Protein AF-A0A522CPV9-F1 (afdb_monomer)

Radius of gyration: 35.29 Å; Cα contacts (8 Å, |Δi|>4): 443; chains: 1; bounding box: 58×48×108 Å

pLDDT: mean 92.13, std 8.0, range [49.72, 98.31]

Secondary structure (DSSP, 8-state):
-PPEE----B-TTT-PBEEEEEETTEEEE-PPPPHHHHHHHHHHHHHHHHHHHHS---EETTEE---TT---HHHHHHHHHHHHHHHHHHHHHHHTT--HHHHHH-HHHHHHHHHHHHHHHHHHTHHHH-TTS---SSSS--SSSS--TT--SHHHHHHHHHH-BSSS-TT-B------TTTTTSS-HHHHHHHHHHHHHTT-SSPPP--HHHHHHHHHHHHHTHHHH-TTS--BTTTTBPPSSSS--SS-SSHHHHHHHHHH-----B---TTTS-HHHHHHHHHHHHHHTT--

Sequence (295 aa):
MSGIQKPPEKDSLSGVETTGHEWDGLKELNNPTPRWWLWIFLVTIVWSVWYWVVYPAWPTLQGHTPGSYGWTQHKQLLQSQQEITQRRAAYLDKMKGLSLEDIRHSPELYEFALAGGAVAFKENCAACHGTGAQGRAKGYPNLNDDDWLWGGRLDDIYKTIRVGVNSGHESQRGTQMPAFGRDGLLKREQIEDVTKYVKELHKKEMAEETDAYKHGREIFATNCSSCHGKAGEGNAEVGAPRLNDEIWLWGGDEDSIHNTITNAHLGVMPTWEHRLDDDTIKMLSIYVHSLGGGK

Mean predicted aligned error: 8.3 Å

Foldseek 3Di:
DDWDFAPWDQDPPPRFTWPRTDDPNDTHGPDDDDPVVVVVVVVVVVVVVQCVQADWDAQDPVGTDCHPVNDDPVVVVCVVCVVVCVVLVVLVVVCPPDDLVRLVPDPVSLVVLLVLLLVLCCVPPCVAQNNLSCGDPAQGDRLQAQWALQDLDLVSQLLCQAQWEVAPRPSHAYDFQDLCAQVVVDDLLLLLLLLVLLLCLQPPDDDDCDPSVVSNLVSCCPRPCVAQNNSSVGDNSRSGGRSNHCDDRQDSDSVSSSNCNNGNDRRITHHCNVPDPSSSSSSNSSNSSVNHDDD

Nearest PDB structures (foldseek):
  6xkw-assembly1_p  TM=8.341E-01  e=1.309E-19  Rhodobacter capsulatus SB 1003
  3mk7-assembly3_I  TM=7.976E-01  e=1.743E-18  Stutzerimonas stutzeri
  8smr-assembly1_G  TM=7.580E-01  e=5.150E-17  Pseudomonas aeruginosa
  8snh-assembly1_G  TM=7.770E-01  e=1.128E-15  Pseudomonas aeruginosa
  7e1x-assembly1_O  TM=2.504E-01  e=7.787E-02  Mycobacterium tuberculosis H37Rv

Solvent-accessible surface area (backbone atoms only — not comparable to full-atom values): 16197 Å² total; per-residue (Å²): 137,82,66,53,79,47,79,64,46,68,39,88,86,81,69,41,42,33,72,27,48,36,54,97,89,45,70,50,68,64,67,77,78,58,69,69,58,53,50,52,57,52,49,53,52,56,49,50,58,52,46,48,50,41,30,61,62,51,79,49,101,89,52,58,43,52,29,77,70,63,58,47,72,66,59,51,49,52,62,75,40,41,67,59,52,54,57,50,45,61,53,50,64,68,50,61,91,56,53,74,65,60,36,61,74,31,69,72,52,31,55,49,24,38,56,50,7,53,51,51,36,60,78,71,41,21,88,58,23,26,89,77,30,64,16,46,92,54,77,28,62,44,47,45,48,81,71,47,40,55,38,53,33,58,68,36,40,33,48,42,47,40,30,5,27,64,41,81,43,96,78,33,44,74,66,76,65,70,27,32,42,77,73,62,76,40,54,71,69,56,46,54,19,29,30,58,32,49,65,45,44,44,50,92,62,82,68,81,85,42,71,52,41,55,51,5,47,53,50,35,61,74,74,41,22,89,51,22,29,90,69,23,72,24,27,38,92,52,47,28,54,51,42,35,57,92,74,52,54,70,44,73,50,67,67,39,40,37,47,40,48,26,60,32,73,87,71,70,40,66,49,35,60,92,79,44,56,70,68,56,46,46,15,33,22,53,28,45,42,70,53,17,71,69,90

Structure (mmCIF, N/CA/C/O backbone):
data_AF-A0A522CPV9-F1
#
_entry.id   AF-A0A522CPV9-F1
#
loop_
_atom_site.group_PDB
_atom_site.id
_atom_site.type_symbol
_atom_site.label_atom_id
_atom_site.label_alt_id
_atom_site.label_comp_id
_atom_site.label_asym_id
_atom_site.label_entity_id
_atom_site.label_seq_id
_atom_site.pdbx_PDB_ins_code
_atom_site.Cartn_x
_atom_site.Cartn_y
_atom_site.Cartn_z
_atom_site.occupancy
_atom_site.B_iso_or_equiv
_atom_site.auth_seq_id
_atom_site.auth_comp_id
_atom_site.auth_asym_id
_atom_site.auth_atom_id
_atom_site.pdbx_PDB_model_num
ATOM 1 N N . MET A 1 1 ? 21.582 6.591 57.639 1.00 49.72 1 MET A N 1
ATOM 2 C CA . MET A 1 1 ? 20.844 7.658 58.344 1.00 49.72 1 MET A CA 1
ATOM 3 C C . MET A 1 1 ? 20.619 7.180 59.767 1.00 49.72 1 MET A C 1
ATOM 5 O O . MET A 1 1 ? 19.879 6.225 59.952 1.00 49.72 1 MET A O 1
ATOM 9 N N . SER A 1 2 ? 21.362 7.716 60.737 1.00 55.72 2 SER A N 1
ATOM 10 C CA . SER A 1 2 ? 21.193 7.374 62.155 1.00 55.72 2 SER A CA 1
ATOM 11 C C . SER A 1 2 ? 20.224 8.405 62.743 1.00 55.72 2 SER A C 1
ATOM 13 O O . SER A 1 2 ? 20.482 9.603 62.662 1.00 55.72 2 SER A O 1
ATOM 15 N N . GLY A 1 3 ? 19.052 7.956 63.193 1.00 58.34 3 GLY A N 1
ATOM 16 C CA . GLY A 1 3 ? 18.078 8.822 63.855 1.00 58.34 3 GLY A CA 1
ATOM 17 C C . GLY A 1 3 ? 18.492 9.008 65.308 1.00 58.34 3 GLY A C 1
ATOM 18 O O . GLY A 1 3 ? 18.747 8.024 66.004 1.00 58.34 3 GLY A O 1
ATOM 19 N N . ILE A 1 4 ? 18.587 10.253 65.770 1.00 66.19 4 ILE A N 1
ATOM 20 C CA . ILE A 1 4 ? 18.868 10.547 67.179 1.00 66.19 4 ILE A CA 1
ATOM 21 C C . ILE A 1 4 ? 17.531 10.515 67.921 1.00 66.19 4 ILE A C 1
ATOM 23 O O . ILE A 1 4 ? 16.633 11.303 67.623 1.00 66.19 4 ILE A O 1
ATOM 27 N N . GLN A 1 5 ? 17.394 9.601 68.882 1.00 69.44 5 GLN A N 1
ATOM 28 C CA . GLN A 1 5 ? 16.214 9.519 69.740 1.00 69.44 5 GLN A CA 1
ATOM 29 C C . GLN A 1 5 ? 16.290 10.624 70.804 1.00 69.44 5 GLN A C 1
ATOM 31 O O . GLN A 1 5 ? 17.252 10.695 71.572 1.00 69.44 5 GLN A O 1
ATOM 36 N N . LYS A 1 6 ? 15.293 11.508 70.834 1.00 71.19 6 LYS A N 1
ATOM 37 C CA . LYS A 1 6 ? 15.167 12.620 71.789 1.00 71.19 6 LYS A CA 1
ATOM 38 C C . LYS A 1 6 ? 13.840 12.491 72.547 1.00 71.19 6 LYS A C 1
ATOM 40 O O . LYS A 1 6 ? 12.899 11.902 72.016 1.00 71.19 6 LYS A O 1
ATOM 45 N N . PRO A 1 7 ? 13.735 12.997 73.789 1.00 77.19 7 PRO A N 1
ATOM 46 C CA . PRO A 1 7 ? 12.451 13.017 74.482 1.00 77.19 7 PRO A CA 1
ATOM 47 C C . PRO A 1 7 ? 11.421 13.803 73.647 1.00 77.19 7 PRO A C 1
ATOM 49 O O . PRO A 1 7 ? 11.806 14.799 73.027 1.00 77.19 7 PRO A O 1
ATOM 52 N N . PRO A 1 8 ? 10.142 13.379 73.616 1.00 81.19 8 PRO A N 1
ATOM 53 C CA . PRO A 1 8 ? 9.081 14.133 72.959 1.00 81.19 8 PRO A CA 1
ATOM 54 C C . PRO A 1 8 ? 9.078 15.578 73.460 1.00 81.19 8 PRO A C 1
ATOM 56 O O . PRO A 1 8 ? 9.048 15.830 74.665 1.00 81.19 8 PRO A O 1
ATOM 59 N N . GLU A 1 9 ? 9.148 16.527 72.533 1.00 85.50 9 GLU A N 1
ATOM 60 C CA . GLU A 1 9 ? 9.091 17.958 72.833 1.00 85.50 9 GLU A CA 1
ATOM 61 C C . GLU A 1 9 ? 7.768 18.530 72.330 1.00 85.50 9 GLU A C 1
ATOM 63 O O . GLU A 1 9 ? 7.229 18.072 71.322 1.00 85.50 9 GLU A O 1
ATOM 68 N N . LYS A 1 10 ? 7.238 19.533 73.031 1.00 85.62 10 LYS A N 1
ATOM 69 C CA . LYS A 1 10 ? 6.015 20.223 72.624 1.00 85.62 10 LYS A CA 1
ATOM 70 C C . LYS A 1 10 ? 6.374 21.367 71.681 1.00 85.62 10 LYS A C 1
ATOM 72 O O . LYS A 1 10 ? 7.081 22.289 72.085 1.00 85.62 10 LYS A O 1
ATOM 77 N N . ASP A 1 11 ? 5.884 21.307 70.449 1.00 85.56 11 ASP A N 1
ATOM 78 C CA . ASP A 1 11 ? 6.113 22.350 69.453 1.00 85.56 11 ASP A CA 1
ATOM 79 C C . ASP A 1 11 ? 5.465 23.677 69.879 1.00 85.56 11 ASP A C 1
ATOM 81 O O . ASP A 1 11 ? 4.329 23.713 70.361 1.00 85.56 11 ASP A O 1
ATOM 85 N N . SER A 1 12 ? 6.196 24.779 69.718 1.00 85.00 12 SER A N 1
ATOM 86 C CA . SER A 1 12 ? 5.799 26.091 70.242 1.00 85.00 12 SER A CA 1
ATOM 87 C C . SER A 1 12 ? 4.679 26.759 69.439 1.00 85.00 12 SER A C 1
ATOM 89 O O . SER A 1 12 ? 3.974 27.605 69.988 1.00 85.00 12 SER A O 1
ATOM 91 N N . LEU A 1 13 ? 4.495 26.380 68.169 1.00 83.50 13 LEU A N 1
ATOM 92 C CA . LEU A 1 13 ? 3.488 26.955 67.273 1.00 83.50 13 LEU A CA 1
ATOM 93 C C . LEU A 1 13 ? 2.177 26.162 67.287 1.00 83.50 13 LEU A C 1
ATOM 95 O O . LEU A 1 13 ? 1.100 26.742 67.401 1.00 83.50 13 LEU A O 1
ATOM 99 N N . SER A 1 14 ? 2.260 24.837 67.166 1.00 82.56 14 SER A N 1
ATOM 100 C CA . SER A 1 14 ? 1.105 23.934 67.103 1.00 82.56 14 SER A CA 1
ATOM 101 C C . SER A 1 14 ? 0.649 23.434 68.475 1.00 82.56 14 SER A C 1
ATOM 103 O O . SER A 1 14 ? -0.503 23.030 68.626 1.00 82.56 14 SER A O 1
ATOM 105 N N . GLY A 1 15 ? 1.528 23.450 69.485 1.00 85.88 15 GLY A N 1
ATOM 106 C CA . GLY A 1 15 ? 1.250 22.896 70.811 1.00 85.88 15 GLY A CA 1
ATOM 107 C C . GLY A 1 15 ? 1.175 21.365 70.848 1.00 85.88 15 GLY A C 1
ATOM 108 O O . GLY A 1 15 ? 0.714 20.818 71.852 1.00 85.88 15 GLY A O 1
ATOM 109 N N . VAL A 1 16 ? 1.605 20.682 69.783 1.00 88.94 16 VAL A N 1
ATOM 110 C CA . VAL A 1 16 ? 1.563 19.221 69.620 1.00 88.94 16 VAL A CA 1
ATOM 111 C C . VAL A 1 16 ? 2.935 18.618 69.926 1.00 88.94 16 VAL A C 1
ATOM 113 O O . VAL A 1 16 ? 3.966 19.235 69.665 1.00 88.94 16 VAL A O 1
ATOM 116 N N . GLU A 1 17 ? 2.956 17.425 70.518 1.00 91.19 17 GLU A N 1
ATOM 117 C CA . GLU A 1 17 ? 4.199 16.709 70.825 1.00 91.19 17 GLU A CA 1
ATOM 118 C C . GLU A 1 17 ? 4.836 16.107 69.566 1.00 91.19 17 GLU A C 1
ATOM 120 O O . GLU A 1 17 ? 4.136 15.665 68.653 1.00 91.19 17 GLU A O 1
ATOM 125 N N . THR A 1 18 ? 6.166 16.061 69.515 1.00 89.75 18 THR A N 1
ATOM 126 C CA . THR A 1 18 ? 6.908 15.367 68.453 1.00 89.75 18 THR A CA 1
ATOM 127 C C . THR A 1 18 ? 6.977 13.854 68.691 1.00 89.75 18 THR A C 1
ATOM 129 O O . THR A 1 18 ? 6.803 13.369 69.807 1.00 89.75 18 THR A O 1
ATOM 132 N N . THR A 1 19 ? 7.271 13.078 67.645 1.00 86.56 19 THR A N 1
ATOM 133 C CA . THR A 1 19 ? 7.370 11.602 67.700 1.00 86.56 19 THR A CA 1
ATOM 134 C C . THR A 1 19 ? 8.649 11.071 68.377 1.00 86.56 19 THR A C 1
ATOM 136 O O . THR A 1 19 ? 8.860 9.857 68.435 1.00 86.56 19 THR A O 1
ATOM 139 N N . GLY A 1 20 ? 9.518 11.952 68.893 1.00 83.94 20 GLY A N 1
ATOM 140 C CA . GLY A 1 20 ? 10.740 11.590 69.629 1.00 83.94 20 GLY A CA 1
ATOM 141 C C . GLY A 1 20 ? 11.944 11.184 68.766 1.00 83.94 20 GLY A C 1
ATOM 142 O O . GLY A 1 20 ? 12.963 10.743 69.297 1.00 83.94 20 GLY A O 1
ATOM 143 N N . HIS A 1 21 ? 11.859 11.343 67.444 1.00 86.00 21 HIS A N 1
ATOM 144 C CA . HIS A 1 21 ? 12.966 11.094 66.519 1.00 86.00 21 HIS A CA 1
ATOM 145 C C . HIS A 1 21 ? 13.282 12.350 65.708 1.00 86.00 21 HIS A C 1
ATOM 147 O O . HIS A 1 21 ? 12.381 13.093 65.317 1.00 86.00 21 HIS A O 1
ATOM 153 N N . GLU A 1 22 ? 14.571 12.572 65.456 1.00 86.06 22 GLU A N 1
ATOM 154 C CA . GLU A 1 22 ? 15.060 13.640 64.588 1.00 86.06 22 GLU A CA 1
ATOM 155 C C . GLU A 1 22 ? 15.863 13.047 63.430 1.00 86.06 22 GLU A C 1
ATOM 157 O O . GLU A 1 22 ? 16.783 12.245 63.632 1.00 86.06 22 GLU A O 1
ATOM 162 N N . TRP A 1 23 ? 15.514 13.472 62.219 1.00 85.00 23 TRP A N 1
ATOM 163 C CA . TRP A 1 23 ? 16.124 13.044 60.969 1.00 85.00 23 TRP A CA 1
ATOM 164 C C . TRP A 1 23 ? 16.671 14.271 60.248 1.00 85.00 23 TRP A C 1
ATOM 166 O O . TRP A 1 23 ? 15.908 15.040 59.676 1.00 85.00 23 TRP A O 1
ATOM 176 N N . ASP A 1 24 ? 17.992 14.463 60.293 1.00 86.00 24 ASP A N 1
ATOM 177 C CA . ASP A 1 24 ? 18.671 15.568 59.593 1.00 86.00 24 ASP A CA 1
ATOM 178 C C . ASP A 1 24 ? 18.071 16.955 59.917 1.00 86.00 24 ASP A C 1
ATOM 180 O O . ASP A 1 24 ? 17.750 17.758 59.044 1.00 86.00 24 ASP A O 1
ATOM 184 N N . GLY A 1 25 ? 17.826 17.206 61.208 1.00 85.38 25 GLY A N 1
ATOM 185 C CA . GLY A 1 25 ? 17.205 18.440 61.697 1.00 85.38 25 GLY A CA 1
ATOM 186 C C . GLY A 1 25 ? 15.678 18.512 61.550 1.00 85.38 25 GLY A C 1
ATOM 187 O O . GLY A 1 25 ? 15.069 19.416 62.122 1.00 85.38 25 GLY A O 1
ATOM 188 N N . LEU A 1 26 ? 15.036 17.570 60.848 1.00 86.00 26 LEU A N 1
ATOM 189 C CA . LEU A 1 26 ? 13.577 17.471 60.751 1.00 86.00 26 LEU A CA 1
ATOM 190 C C . LEU A 1 26 ? 13.001 16.621 61.891 1.00 86.00 26 LEU A C 1
ATOM 192 O O . LEU A 1 26 ? 13.522 15.554 62.221 1.00 86.00 26 LEU A O 1
ATOM 196 N N . LYS A 1 27 ? 11.891 17.087 62.468 1.00 86.88 27 LYS A N 1
ATOM 197 C CA . LYS A 1 27 ? 11.114 16.398 63.509 1.00 86.88 27 LYS A CA 1
ATOM 198 C C . LYS A 1 27 ? 9.663 16.278 63.055 1.00 86.88 27 LYS A C 1
ATOM 200 O O . LYS A 1 27 ? 9.147 17.169 62.381 1.00 86.88 27 LYS A O 1
ATOM 205 N N . GLU A 1 28 ? 8.997 15.198 63.439 1.00 90.00 28 GLU A N 1
ATOM 206 C CA . GLU A 1 28 ? 7.607 14.934 63.055 1.00 90.00 28 GLU A CA 1
ATOM 207 C C . GLU A 1 28 ? 6.659 15.235 64.219 1.00 90.00 28 GLU A C 1
ATOM 209 O O . GLU A 1 28 ? 6.902 14.808 65.348 1.00 90.00 28 GLU A O 1
ATOM 214 N N . LEU A 1 29 ? 5.568 15.955 63.947 1.00 91.31 29 LEU A N 1
ATOM 215 C CA . LEU A 1 29 ? 4.506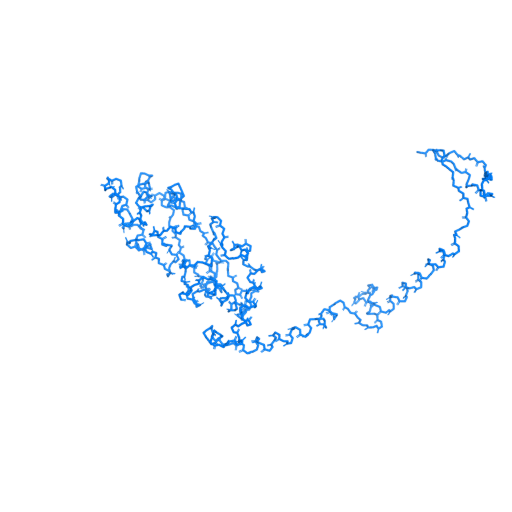 16.211 64.922 1.00 91.31 29 LEU A CA 1
ATOM 216 C C . LEU A 1 29 ? 3.562 15.008 65.016 1.00 91.31 29 LEU A C 1
ATOM 218 O O . LEU A 1 29 ? 3.081 14.516 63.996 1.00 91.31 29 LEU A O 1
ATOM 222 N N . ASN A 1 30 ? 3.200 14.607 66.233 1.00 90.25 30 ASN A N 1
ATOM 223 C CA . ASN A 1 30 ? 2.230 13.547 66.502 1.00 90.25 30 ASN A CA 1
ATOM 224 C C . ASN A 1 30 ? 0.783 14.073 66.424 1.00 90.25 30 ASN A C 1
ATOM 226 O O . ASN A 1 30 ? 0.018 14.038 67.390 1.00 90.25 30 ASN A O 1
ATOM 230 N N . ASN A 1 31 ? 0.420 14.629 65.266 1.00 89.69 31 ASN A N 1
ATOM 231 C CA . ASN A 1 31 ? -0.938 15.094 65.006 1.00 89.69 31 ASN A CA 1
ATOM 232 C C . ASN A 1 31 ? -1.875 13.910 64.728 1.00 89.69 31 ASN A C 1
ATOM 234 O O . ASN A 1 31 ? -1.521 13.024 63.944 1.00 89.69 31 ASN A O 1
ATOM 238 N N . PRO A 1 32 ? -3.111 13.911 65.262 1.00 89.31 32 PRO A N 1
ATOM 239 C CA . PRO A 1 32 ? -4.122 12.993 64.768 1.00 89.31 32 PRO A CA 1
ATOM 240 C C . PRO A 1 32 ? -4.414 13.312 63.298 1.00 89.31 32 PRO A C 1
ATOM 242 O O . PRO A 1 32 ? -4.485 14.477 62.898 1.00 89.31 32 PRO A O 1
ATOM 245 N N . THR A 1 33 ? -4.615 12.273 62.488 1.00 91.62 33 THR A N 1
ATOM 246 C CA . THR A 1 33 ? -4.999 12.461 61.082 1.00 91.62 33 THR A CA 1
ATOM 247 C C . THR A 1 33 ? -6.259 13.337 60.963 1.00 91.62 33 THR A C 1
ATOM 249 O O . THR A 1 33 ? -7.188 13.201 61.772 1.00 91.62 33 THR A O 1
ATOM 252 N N . PRO A 1 34 ? -6.330 14.251 59.973 1.00 95.62 34 PRO A N 1
ATOM 253 C CA . PRO A 1 34 ? -7.498 15.103 59.804 1.00 95.62 34 PRO A CA 1
ATOM 254 C C . PRO A 1 34 ? -8.770 14.270 59.626 1.00 95.62 34 PRO A C 1
ATOM 256 O O . PRO A 1 34 ? -8.834 13.376 58.785 1.00 95.62 34 PRO A O 1
ATOM 259 N N . ARG A 1 35 ? -9.825 14.586 60.385 1.00 93.81 35 ARG A N 1
ATOM 260 C CA . ARG A 1 35 ? -11.079 13.808 60.349 1.00 93.81 35 ARG A CA 1
ATOM 261 C C . ARG A 1 35 ? -11.697 13.736 58.952 1.00 93.81 35 ARG A C 1
ATOM 263 O O . ARG A 1 35 ? -12.204 12.692 58.568 1.00 93.81 35 ARG A O 1
ATOM 270 N N . TRP A 1 36 ? -11.640 14.824 58.185 1.00 96.06 36 TRP A N 1
ATOM 271 C CA . TRP A 1 36 ? -12.135 14.845 56.805 1.00 96.06 36 TRP A CA 1
ATOM 272 C C . TRP A 1 36 ? -11.350 13.886 55.896 1.00 96.06 36 TRP A C 1
ATOM 274 O O . TRP A 1 36 ? -11.948 13.236 55.043 1.00 96.06 36 TRP A O 1
ATOM 284 N N . TRP A 1 37 ? -10.037 13.747 56.115 1.00 96.81 37 TRP A N 1
ATOM 285 C CA . TRP A 1 37 ? -9.188 12.818 55.372 1.00 96.81 37 TRP A CA 1
ATOM 286 C C . TRP A 1 37 ? -9.571 11.369 55.681 1.00 96.81 37 TRP A C 1
ATOM 288 O O . TRP A 1 37 ? -9.751 10.578 54.759 1.00 96.81 37 TRP A O 1
ATOM 298 N N . LEU A 1 38 ? -9.803 11.044 56.961 1.00 95.75 38 LEU A N 1
ATOM 299 C CA . LEU A 1 38 ? -10.302 9.726 57.368 1.00 95.75 38 LEU A CA 1
ATOM 300 C C . LEU A 1 38 ? -11.658 9.406 56.730 1.00 95.75 38 LEU A C 1
ATOM 302 O O . LEU A 1 38 ? -11.855 8.296 56.245 1.00 95.75 38 LEU A O 1
ATOM 306 N N . TRP A 1 39 ? -12.582 10.371 56.691 1.00 96.81 39 TRP A N 1
ATOM 307 C CA . TRP A 1 39 ? -13.877 10.176 56.036 1.00 96.81 39 TRP A CA 1
ATOM 308 C C . TRP A 1 39 ? -13.731 9.870 54.548 1.00 96.81 39 TRP A C 1
ATOM 310 O O . TRP A 1 39 ? -14.341 8.917 54.072 1.00 96.81 39 TRP A O 1
ATOM 320 N N . ILE A 1 40 ? -12.898 10.621 53.821 1.00 97.56 40 ILE A N 1
ATOM 321 C CA . ILE A 1 40 ? -12.634 10.350 52.401 1.00 97.56 40 ILE A CA 1
ATOM 322 C C . ILE A 1 40 ? -12.012 8.962 52.226 1.00 97.56 40 ILE A C 1
ATOM 324 O O . ILE A 1 40 ? -12.462 8.207 51.369 1.00 97.56 40 ILE A O 1
ATOM 328 N N . PHE A 1 41 ? -11.033 8.597 53.058 1.00 97.19 41 PHE A N 1
ATOM 329 C CA . PHE A 1 41 ? -10.401 7.278 53.016 1.00 97.19 41 PHE A CA 1
ATOM 330 C C . PHE A 1 41 ? -11.404 6.137 53.252 1.00 97.19 41 PHE A C 1
ATOM 332 O O . PHE A 1 41 ? -11.376 5.124 52.561 1.00 97.19 41 PHE A O 1
ATOM 339 N N . LEU A 1 42 ? -12.342 6.299 54.187 1.00 97.56 42 LEU A N 1
ATOM 340 C CA . LEU A 1 42 ? -13.395 5.305 54.406 1.00 97.56 42 LEU A CA 1
ATOM 341 C C . LEU A 1 42 ? -14.392 5.253 53.240 1.00 97.56 42 LEU A C 1
ATOM 343 O O . LEU A 1 42 ? -14.805 4.166 52.837 1.00 97.56 42 LEU A O 1
ATOM 347 N N . VAL A 1 43 ? -14.751 6.401 52.660 1.00 98.19 43 VAL A N 1
ATOM 348 C CA . VAL A 1 43 ? -15.638 6.465 51.488 1.00 98.19 43 VAL A CA 1
ATOM 349 C C . VAL A 1 43 ? -15.019 5.761 50.283 1.00 98.19 43 VAL A C 1
ATOM 351 O O . VAL A 1 43 ? -15.732 5.041 49.590 1.00 98.19 43 VAL A O 1
ATOM 354 N N . THR A 1 44 ? -13.713 5.899 50.038 1.00 98.06 44 THR A N 1
ATOM 355 C CA . THR A 1 44 ? -13.060 5.199 48.919 1.00 98.06 44 THR A CA 1
ATOM 356 C C . THR A 1 44 ? -13.043 3.683 49.112 1.00 98.06 44 THR A C 1
ATOM 358 O O . THR A 1 44 ? -13.213 2.958 48.133 1.00 98.06 44 THR A O 1
ATOM 361 N N . ILE A 1 45 ? -12.919 3.192 50.352 1.00 97.69 45 ILE A N 1
ATOM 362 C CA . ILE A 1 45 ? -13.047 1.758 50.667 1.00 97.69 45 ILE A CA 1
ATOM 363 C C . ILE A 1 45 ? -14.476 1.270 50.408 1.00 97.69 45 ILE A C 1
ATOM 365 O O . ILE A 1 45 ? -14.678 0.241 49.771 1.00 97.69 45 ILE A O 1
ATOM 369 N N . VAL A 1 46 ? -15.490 2.005 50.870 1.00 97.94 46 VAL A N 1
ATOM 370 C CA . VAL A 1 46 ? -16.890 1.633 50.608 1.00 97.94 46 VAL A CA 1
ATOM 371 C C . VAL A 1 46 ? -17.184 1.662 49.104 1.00 97.94 46 VAL A C 1
ATOM 373 O O . VAL A 1 46 ? -17.840 0.759 48.583 1.00 97.94 46 VAL A O 1
ATOM 376 N N . TRP A 1 47 ? -16.653 2.656 48.390 1.00 98.00 47 TRP A N 1
ATOM 377 C CA . TRP A 1 47 ? -16.785 2.773 46.941 1.00 98.00 47 TRP A CA 1
ATOM 378 C C . TRP A 1 47 ? -16.121 1.612 46.199 1.00 98.00 47 TRP A C 1
ATOM 380 O O . TRP A 1 47 ? -16.710 1.094 45.254 1.00 98.00 47 TRP A O 1
ATOM 390 N N . SER A 1 48 ? -14.933 1.163 46.618 1.00 96.56 48 SER A N 1
ATOM 391 C CA . SER A 1 48 ? -14.256 0.033 45.972 1.00 96.56 48 SER A CA 1
ATOM 392 C C . SER A 1 48 ? -15.042 -1.267 46.137 1.00 96.56 48 SER A C 1
ATOM 394 O O . SER A 1 48 ? -15.244 -1.980 45.154 1.00 96.56 48 SER A O 1
ATOM 396 N N . VAL A 1 49 ? -15.574 -1.526 47.336 1.00 95.88 49 VAL A N 1
ATOM 397 C CA . VAL A 1 49 ? -16.437 -2.687 47.591 1.00 95.88 49 VAL A CA 1
ATOM 398 C C . VAL A 1 49 ? -17.698 -2.625 46.730 1.00 95.88 49 VAL A C 1
ATOM 400 O O . VAL A 1 49 ? -18.054 -3.618 46.097 1.00 95.88 49 VAL A O 1
ATOM 403 N N . TRP A 1 50 ? -18.347 -1.460 46.647 1.00 96.19 50 TRP A N 1
ATOM 404 C CA . TRP A 1 50 ? -19.499 -1.264 45.765 1.00 96.19 50 TRP A CA 1
ATOM 405 C C . TRP A 1 50 ? -19.138 -1.507 44.291 1.00 96.19 50 TRP A C 1
ATOM 407 O O . TRP A 1 50 ? -19.853 -2.218 43.585 1.00 96.19 50 TRP A O 1
ATOM 417 N N . TYR A 1 51 ? -17.996 -0.992 43.835 1.00 95.75 51 TYR A N 1
ATOM 418 C CA . TYR A 1 51 ? -17.540 -1.138 42.455 1.00 95.75 51 TYR A CA 1
ATOM 419 C C . TYR A 1 51 ? -17.275 -2.606 42.091 1.00 95.75 51 TYR A C 1
ATOM 421 O O . TYR A 1 51 ? -17.656 -3.033 41.004 1.00 95.75 51 TYR A O 1
ATOM 429 N N . TRP A 1 52 ? -16.708 -3.403 43.006 1.00 94.88 52 TRP A N 1
ATOM 430 C CA . TRP A 1 52 ? -16.507 -4.847 42.809 1.00 94.88 52 TRP A CA 1
ATOM 431 C C . TRP A 1 52 ? -17.808 -5.638 42.667 1.00 94.88 52 TRP A C 1
ATOM 433 O O . TRP A 1 52 ? -17.829 -6.675 42.009 1.00 94.88 52 TRP A O 1
ATOM 443 N N . VAL A 1 53 ? -18.889 -5.175 43.299 1.00 94.38 53 VAL A N 1
ATOM 444 C CA . VAL A 1 53 ? -20.213 -5.802 43.178 1.00 94.38 53 VAL A CA 1
ATOM 445 C C . VAL A 1 53 ? -20.868 -5.437 41.846 1.00 94.38 53 VAL A C 1
ATOM 447 O O . VAL A 1 53 ? -21.559 -6.264 41.253 1.00 94.38 53 VAL A O 1
ATOM 450 N N . VAL A 1 54 ? -20.665 -4.209 41.364 1.00 95.38 54 VAL A N 1
ATOM 451 C CA . VAL A 1 54 ? -21.312 -3.700 40.146 1.00 95.38 54 VAL A CA 1
ATOM 452 C C . VAL A 1 54 ? -20.589 -4.133 38.871 1.00 95.38 54 VAL A C 1
ATOM 454 O O . VAL A 1 54 ? -21.252 -4.504 37.899 1.00 95.38 54 VAL A O 1
ATOM 457 N N . TYR A 1 55 ? -19.256 -4.127 38.878 1.00 94.75 55 TYR A N 1
ATOM 458 C CA . TYR A 1 55 ? -18.410 -4.351 37.705 1.00 94.75 55 TYR A CA 1
ATOM 459 C C . TYR A 1 55 ? -17.594 -5.649 37.788 1.00 94.75 55 TYR A C 1
ATOM 461 O O . TYR A 1 55 ? -17.388 -6.193 38.874 1.00 94.75 55 TYR A O 1
ATOM 469 N N . PRO A 1 56 ? -17.068 -6.127 36.645 1.00 94.44 56 PRO A N 1
ATOM 470 C CA . PRO A 1 56 ? -16.054 -7.169 36.615 1.00 94.44 56 PRO A CA 1
ATOM 471 C C . PRO A 1 56 ? -14.849 -6.865 37.510 1.00 94.44 56 PRO A C 1
ATOM 473 O O . PRO A 1 56 ? -14.255 -5.796 37.374 1.00 94.44 56 PRO A O 1
ATOM 476 N N . ALA A 1 57 ? -14.472 -7.787 38.405 1.00 93.62 57 ALA A N 1
ATOM 477 C CA . ALA A 1 57 ? -13.431 -7.515 39.404 1.00 93.62 57 ALA A CA 1
ATOM 478 C C . ALA A 1 57 ? -12.511 -8.706 39.710 1.00 93.62 57 ALA A C 1
ATOM 480 O O . ALA A 1 57 ? -11.337 -8.688 39.343 1.00 93.62 57 ALA A O 1
ATOM 481 N N . TRP A 1 58 ? -13.014 -9.732 40.401 1.00 92.88 58 TRP A N 1
ATOM 482 C CA . TRP A 1 58 ? -12.163 -10.755 41.011 1.00 92.88 58 TRP A CA 1
ATOM 483 C C . TRP A 1 58 ? -11.980 -11.966 40.101 1.00 92.88 58 TRP A C 1
ATOM 485 O O . TRP A 1 58 ? -12.985 -12.498 39.621 1.00 92.88 58 TRP A O 1
ATOM 495 N N . PRO A 1 59 ? -10.743 -12.446 39.888 1.00 93.00 59 PRO A N 1
ATOM 496 C CA . PRO A 1 59 ? -10.504 -13.672 39.143 1.00 93.00 59 PRO A CA 1
ATOM 497 C C . PRO A 1 59 ? -11.045 -14.886 39.908 1.00 93.00 59 PRO A C 1
ATOM 499 O O . PRO A 1 59 ? -10.941 -14.977 41.131 1.00 93.00 59 PRO A O 1
ATOM 502 N N . THR A 1 60 ? -11.611 -15.838 39.176 1.00 90.50 60 THR A N 1
ATOM 503 C CA . THR A 1 60 ? -12.105 -17.120 39.692 1.00 90.50 60 THR A CA 1
ATOM 504 C C . THR A 1 60 ? -11.554 -18.257 38.831 1.00 90.50 60 THR A C 1
ATOM 506 O O . THR A 1 60 ? -11.039 -18.025 37.739 1.00 90.50 60 THR A O 1
ATOM 509 N N . LEU A 1 61 ? -11.698 -19.511 39.275 1.00 92.44 61 LEU A N 1
ATOM 510 C CA . LEU A 1 61 ? -11.283 -20.682 38.482 1.00 92.44 61 LEU A CA 1
ATOM 511 C C . LEU A 1 61 ? -11.980 -20.772 37.110 1.00 92.44 61 LEU A C 1
ATOM 513 O O . LEU A 1 61 ? -11.499 -21.469 36.225 1.00 92.44 61 LEU A O 1
ATOM 517 N N . GLN A 1 62 ? -13.109 -20.080 36.937 1.00 90.12 62 GLN A N 1
ATOM 518 C CA . GLN A 1 62 ? -13.924 -20.085 35.720 1.00 90.12 62 GLN A CA 1
ATOM 519 C C . GLN A 1 62 ? -13.881 -18.738 34.973 1.00 90.12 62 GLN A C 1
ATOM 521 O O . GLN A 1 62 ? -14.647 -18.537 34.035 1.00 90.12 62 GLN A O 1
ATOM 526 N N . GLY A 1 63 ? -13.009 -17.803 35.373 1.00 88.31 63 GLY A N 1
A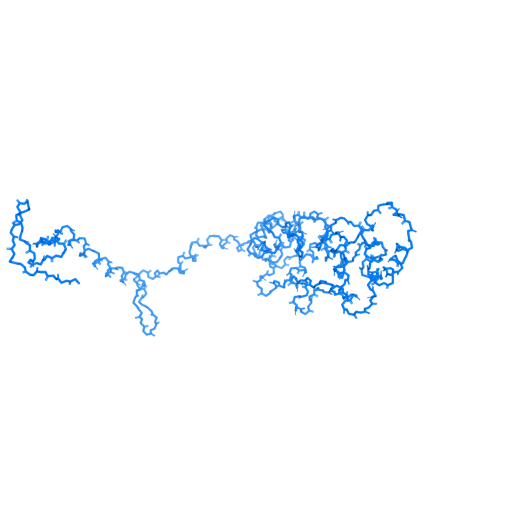TOM 527 C CA . GLY A 1 63 ? -12.884 -16.485 34.747 1.00 88.31 63 GLY A CA 1
ATOM 528 C C . GLY A 1 63 ? -12.842 -15.362 35.775 1.00 88.31 63 GLY A C 1
ATOM 529 O O . GLY A 1 63 ? -11.823 -15.160 36.428 1.00 88.31 63 GLY A O 1
ATOM 530 N N . HIS A 1 64 ? -13.930 -14.599 35.898 1.00 90.75 64 HIS A N 1
ATOM 531 C CA . HIS A 1 64 ? -14.026 -13.460 36.813 1.00 90.75 64 HIS A CA 1
ATOM 532 C C . HIS A 1 64 ? -15.451 -13.267 37.348 1.00 90.75 64 HIS A C 1
ATOM 534 O O . HIS A 1 64 ? -16.413 -13.773 36.770 1.00 90.75 64 HIS A O 1
ATOM 540 N N . THR A 1 65 ? -15.604 -12.519 38.442 1.00 91.88 65 THR A N 1
ATOM 541 C CA . THR A 1 65 ? -16.922 -12.081 38.924 1.00 91.88 65 THR A CA 1
ATOM 542 C C . THR A 1 65 ? -17.533 -11.115 37.907 1.00 91.88 65 THR A C 1
ATOM 544 O O . THR A 1 65 ? -16.916 -10.088 37.670 1.00 91.88 65 THR A O 1
ATOM 547 N N . PRO A 1 66 ? -18.711 -11.372 37.311 1.00 89.25 66 PRO A N 1
ATOM 548 C CA . PRO A 1 66 ? -19.237 -10.554 36.207 1.00 89.25 66 PRO A CA 1
ATOM 549 C C . PRO A 1 66 ? -19.804 -9.186 36.632 1.00 89.25 66 PRO A C 1
ATOM 551 O O . PRO A 1 66 ? -20.060 -8.337 35.778 1.00 89.25 66 PRO A O 1
ATOM 554 N N . GLY A 1 67 ? -20.015 -8.975 37.934 1.00 92.06 67 GLY A N 1
ATOM 555 C CA . GLY A 1 67 ? -20.735 -7.818 38.465 1.00 92.06 67 GLY A CA 1
ATOM 556 C C . GLY A 1 67 ? -22.247 -7.883 38.201 1.00 92.06 67 GLY A C 1
ATOM 557 O O . GLY A 1 67 ? -22.722 -8.634 37.347 1.00 92.06 67 GLY A O 1
ATOM 558 N N . SER A 1 68 ? -23.031 -7.104 38.945 1.00 92.44 68 SER A N 1
ATOM 559 C CA . SER A 1 68 ? -24.499 -7.091 38.838 1.00 92.44 68 SER A CA 1
ATOM 560 C C . SER A 1 68 ? -25.021 -6.419 37.565 1.00 92.44 68 SER A C 1
ATOM 562 O O . SER A 1 68 ? -26.101 -6.764 37.092 1.00 92.44 68 SER A O 1
ATOM 564 N N . TYR A 1 69 ? -24.254 -5.494 36.978 1.00 91.25 69 TYR A N 1
ATOM 565 C CA . TYR A 1 69 ? -24.624 -4.805 35.736 1.00 91.25 69 TYR A CA 1
ATOM 566 C C . TYR A 1 69 ? -24.281 -5.608 34.473 1.00 91.25 69 TYR A C 1
ATOM 568 O O . TYR A 1 69 ? -24.729 -5.261 33.381 1.00 91.25 69 TYR A O 1
ATOM 576 N N . GLY A 1 70 ? -23.452 -6.655 34.586 1.00 89.56 70 GLY A N 1
ATOM 577 C CA . GLY A 1 70 ? -22.991 -7.446 33.440 1.00 89.56 70 GLY A CA 1
ATOM 578 C C . GLY A 1 70 ? -22.257 -6.629 32.365 1.00 89.56 70 GLY A C 1
ATOM 579 O O . GLY A 1 70 ? -22.218 -7.046 31.198 1.00 89.56 70 GLY A O 1
ATOM 580 N N . TRP A 1 71 ? -21.725 -5.461 32.741 1.00 92.62 71 TRP A N 1
ATOM 581 C CA . TRP A 1 71 ? -20.962 -4.567 31.876 1.00 92.62 71 TRP A CA 1
ATOM 582 C C . TRP A 1 71 ? -19.625 -5.205 31.501 1.00 92.62 71 TRP A C 1
ATOM 584 O O . TRP A 1 71 ? -18.962 -5.808 32.339 1.00 92.62 71 TRP A O 1
ATOM 594 N N . THR A 1 72 ? -19.202 -5.031 30.251 1.00 92.25 72 THR A N 1
ATOM 595 C CA . THR A 1 72 ? -17.839 -5.342 29.810 1.00 92.25 72 THR A CA 1
ATOM 596 C C . THR A 1 72 ? -17.389 -4.304 28.786 1.00 92.25 72 THR A C 1
ATOM 598 O O . THR A 1 72 ? -18.211 -3.781 28.029 1.00 92.25 72 THR A O 1
ATOM 601 N N . GLN A 1 73 ? -16.079 -4.052 28.708 1.00 91.50 73 GLN A N 1
ATOM 602 C CA . GLN A 1 73 ? -15.500 -3.158 27.694 1.00 91.50 73 GLN A CA 1
ATOM 603 C C . GLN A 1 73 ? -15.882 -3.597 26.270 1.00 91.50 73 GLN A C 1
ATOM 605 O O . GLN A 1 73 ? -16.195 -2.766 25.425 1.00 91.50 73 GLN A O 1
ATOM 610 N N . HIS A 1 74 ? -15.949 -4.910 26.024 1.00 90.56 74 HIS A N 1
ATOM 611 C CA . HIS A 1 74 ? -16.368 -5.467 24.738 1.00 90.56 74 HIS A CA 1
ATOM 612 C C . HIS A 1 74 ? -17.836 -5.156 24.401 1.00 90.56 74 HIS A C 1
ATOM 614 O O . HIS A 1 74 ? -18.131 -4.730 23.289 1.00 90.56 74 HIS A O 1
ATOM 620 N N . LYS A 1 75 ? -18.770 -5.322 25.351 1.00 92.06 75 LYS A N 1
ATOM 621 C CA . LYS A 1 75 ? -20.182 -4.957 25.129 1.00 92.06 75 LYS A CA 1
ATOM 622 C C . LYS A 1 75 ? -20.331 -3.461 24.873 1.00 92.06 75 LYS A C 1
ATOM 624 O O . LYS A 1 75 ? -21.071 -3.075 23.974 1.00 92.06 75 LYS A O 1
ATOM 629 N N . GLN A 1 76 ? -19.609 -2.637 25.632 1.00 93.62 76 GLN A N 1
ATOM 630 C CA . GLN A 1 76 ? -19.621 -1.189 25.445 1.00 93.62 76 GLN A CA 1
ATOM 631 C C . GLN A 1 76 ? -19.103 -0.793 24.058 1.00 93.62 76 GLN A C 1
ATOM 633 O O . GLN A 1 76 ? -19.708 0.060 23.417 1.00 93.62 76 GLN A O 1
ATOM 638 N N . LEU A 1 77 ? -18.028 -1.429 23.582 1.00 94.62 77 LEU A N 1
ATOM 639 C CA . LEU A 1 77 ? -17.486 -1.205 22.242 1.00 94.62 77 LEU A CA 1
ATOM 640 C C . LEU A 1 77 ? -18.487 -1.597 21.148 1.00 94.62 77 LEU A C 1
ATOM 642 O O . LEU A 1 77 ? -18.736 -0.820 20.232 1.00 94.62 77 LEU A O 1
ATOM 646 N N . LEU A 1 78 ? -19.097 -2.780 21.258 1.00 92.12 78 LEU A N 1
ATOM 647 C CA . LEU A 1 78 ? -20.105 -3.225 20.294 1.00 92.12 78 LEU A CA 1
ATOM 648 C C . LEU A 1 78 ? -21.289 -2.258 20.233 1.00 92.12 78 LEU A C 1
ATOM 650 O O . LEU A 1 78 ? -21.748 -1.917 19.148 1.00 92.12 78 LEU A O 1
ATOM 654 N N . GLN A 1 79 ? -21.756 -1.789 21.390 1.00 93.19 79 GLN A N 1
ATOM 655 C CA . GLN A 1 79 ? -22.861 -0.843 21.468 1.00 93.19 79 GLN A CA 1
ATOM 656 C C . GLN A 1 79 ? -22.479 0.534 20.906 1.00 93.19 79 GLN A C 1
ATOM 658 O O . GLN A 1 79 ? -23.278 1.135 20.192 1.00 93.19 79 GLN A O 1
ATOM 663 N N . SER A 1 80 ? -21.264 1.025 21.178 1.00 93.38 80 SER A N 1
ATOM 664 C CA . SER A 1 80 ? -20.806 2.325 20.669 1.00 93.38 80 SER A CA 1
ATOM 665 C C . SER A 1 80 ? -20.556 2.323 19.159 1.00 93.38 80 SER A C 1
ATOM 667 O O . SER A 1 80 ? -20.659 3.369 18.522 1.00 93.38 80 SER A O 1
ATOM 669 N N . GLN A 1 81 ? -20.269 1.159 18.573 1.00 94.81 81 GLN A N 1
ATOM 670 C CA . GLN A 1 81 ? -20.053 0.997 17.133 1.00 94.81 81 GLN A CA 1
ATOM 671 C C . GLN A 1 81 ? -21.298 0.524 16.373 1.00 94.81 81 GLN A C 1
ATOM 673 O O . GLN A 1 81 ? -21.289 0.534 15.143 1.00 94.81 81 GLN A O 1
ATOM 678 N N . GLN A 1 82 ? -22.373 0.132 17.065 1.00 93.69 82 GLN A N 1
ATOM 679 C CA . GLN A 1 82 ? -23.534 -0.526 16.460 1.00 93.69 82 GLN A CA 1
ATOM 680 C C . GLN A 1 82 ? -24.150 0.284 15.312 1.00 93.69 82 GLN A C 1
ATOM 682 O O . GLN A 1 82 ? -24.399 -0.272 14.245 1.00 93.69 82 GLN A O 1
ATOM 687 N N . GLU A 1 83 ? -24.364 1.587 15.505 1.00 91.94 83 GLU A N 1
ATOM 688 C CA . GLU A 1 83 ? -24.949 2.467 14.484 1.00 91.94 83 GLU A CA 1
ATOM 689 C C . GLU A 1 83 ? -24.077 2.534 13.221 1.00 91.94 83 GLU A C 1
ATOM 691 O O . GLU A 1 83 ? -24.577 2.392 12.104 1.00 91.94 83 GLU A O 1
ATOM 696 N N . ILE A 1 84 ? -22.762 2.706 13.389 1.00 90.00 84 ILE A N 1
ATOM 697 C CA . ILE A 1 84 ? -21.805 2.795 12.278 1.00 90.00 84 ILE A CA 1
ATOM 698 C C . ILE A 1 84 ? -21.723 1.455 11.547 1.00 90.00 84 ILE A C 1
ATOM 700 O O . ILE A 1 84 ? -21.764 1.425 10.318 1.00 90.00 84 ILE A O 1
ATOM 704 N N . THR A 1 85 ? -21.649 0.349 12.286 1.00 90.62 85 THR A N 1
ATOM 705 C CA . THR A 1 85 ? -21.606 -0.996 11.709 1.00 90.62 85 THR A CA 1
ATOM 706 C C . THR A 1 85 ? -22.880 -1.304 10.930 1.00 90.62 85 THR A C 1
ATOM 708 O O . THR A 1 85 ? -22.787 -1.794 9.812 1.00 90.62 85 THR A O 1
ATOM 711 N N . GLN A 1 86 ? -24.060 -0.959 11.455 1.00 91.12 86 GLN A N 1
ATOM 712 C CA . GLN A 1 86 ? -25.333 -1.152 10.749 1.00 91.12 86 GLN A CA 1
ATOM 713 C C . GLN A 1 86 ? -25.412 -0.322 9.465 1.00 91.12 86 GLN A C 1
ATOM 715 O O . GLN A 1 86 ? -25.814 -0.837 8.424 1.00 91.12 86 GLN A O 1
ATOM 720 N N . ARG A 1 87 ? -24.988 0.947 9.514 1.00 89.50 87 ARG A N 1
ATOM 721 C CA . ARG A 1 87 ? -24.951 1.803 8.321 1.00 89.50 87 ARG A CA 1
ATOM 722 C C . ARG A 1 87 ? -23.999 1.254 7.270 1.00 89.50 87 ARG A C 1
ATOM 724 O O . ARG A 1 87 ? -24.395 1.141 6.121 1.00 89.50 87 ARG A O 1
ATOM 731 N N . ARG A 1 88 ? -22.776 0.876 7.656 1.00 91.62 88 ARG A N 1
ATOM 732 C CA . ARG A 1 88 ? -21.788 0.290 6.736 1.00 91.62 88 ARG A CA 1
ATOM 733 C C . ARG A 1 88 ? -22.269 -1.035 6.149 1.00 91.62 88 ARG A C 1
ATOM 735 O O . ARG A 1 88 ? -22.122 -1.230 4.949 1.00 91.62 88 ARG A O 1
ATOM 742 N N . ALA A 1 89 ? -22.867 -1.903 6.966 1.00 92.00 89 ALA A N 1
ATOM 743 C CA . ALA A 1 89 ? -23.385 -3.195 6.524 1.00 92.00 89 ALA A CA 1
ATOM 744 C C . ALA A 1 89 ? -24.401 -3.042 5.386 1.00 92.00 89 ALA A C 1
ATOM 746 O O . ALA A 1 89 ? -24.300 -3.754 4.399 1.00 92.00 89 ALA A O 1
ATOM 747 N N . ALA A 1 90 ? -25.295 -2.049 5.454 1.00 92.06 90 ALA A N 1
ATOM 748 C CA . ALA A 1 90 ? -26.268 -1.806 4.390 1.00 92.06 90 ALA A CA 1
ATOM 749 C C . ALA A 1 90 ? -25.625 -1.494 3.023 1.00 92.06 90 ALA A C 1
ATOM 751 O O . ALA A 1 90 ? -26.170 -1.885 1.994 1.00 92.06 90 ALA A O 1
ATOM 752 N N . TYR A 1 91 ? -24.478 -0.805 2.992 1.00 93.88 91 TYR A N 1
ATOM 753 C CA . TYR A 1 91 ? -23.738 -0.556 1.748 1.00 93.88 91 TYR A CA 1
ATOM 754 C C . TYR A 1 91 ? -22.933 -1.780 1.314 1.00 93.88 91 TYR A C 1
ATOM 756 O O . TYR A 1 91 ? -22.972 -2.141 0.142 1.00 93.88 91 TYR A O 1
ATOM 764 N N . LEU A 1 92 ? -22.251 -2.445 2.250 1.00 93.12 92 LEU A N 1
ATOM 765 C CA . LEU A 1 92 ? -21.474 -3.653 1.958 1.00 93.12 92 LEU A CA 1
ATOM 766 C C . LEU A 1 92 ? -22.368 -4.774 1.407 1.00 93.12 92 LEU A C 1
ATOM 768 O O . LEU A 1 92 ? -22.024 -5.398 0.410 1.00 93.12 92 LEU A O 1
ATOM 772 N N . ASP A 1 93 ? -23.566 -4.959 1.965 1.00 93.88 93 ASP A N 1
ATOM 773 C CA . ASP A 1 93 ? -24.545 -5.931 1.470 1.00 93.88 93 ASP A CA 1
ATOM 774 C C . ASP A 1 93 ? -25.009 -5.612 0.040 1.00 93.88 93 ASP A C 1
ATOM 776 O O . ASP A 1 93 ? -25.204 -6.530 -0.755 1.00 93.88 93 ASP A O 1
ATOM 780 N N . LYS A 1 94 ? -25.149 -4.324 -0.315 1.00 93.50 94 LYS A N 1
ATOM 781 C CA . LYS A 1 94 ? -25.451 -3.895 -1.693 1.00 93.50 94 LYS A CA 1
ATOM 782 C C . LYS A 1 94 ? -24.272 -4.118 -2.645 1.00 93.50 94 LYS A C 1
ATOM 784 O O . LYS A 1 94 ? -24.501 -4.375 -3.820 1.00 93.50 94 LYS A O 1
ATOM 789 N N . MET A 1 95 ? -23.035 -3.977 -2.166 1.00 93.44 95 MET A N 1
ATOM 790 C CA . MET A 1 95 ? -21.819 -4.163 -2.971 1.00 93.44 95 MET A CA 1
ATOM 791 C C . MET A 1 95 ? -21.484 -5.631 -3.217 1.00 93.44 95 MET A C 1
ATOM 793 O O . MET A 1 95 ? -20.818 -5.960 -4.201 1.00 93.44 95 MET A O 1
ATOM 797 N N . LYS A 1 96 ? -21.941 -6.513 -2.331 1.00 92.56 96 LYS A N 1
ATOM 798 C CA . LYS A 1 96 ? -21.582 -7.921 -2.342 1.00 92.56 96 LYS A CA 1
ATOM 799 C C . LYS A 1 96 ? -21.905 -8.575 -3.685 1.00 92.56 96 LYS A C 1
ATOM 801 O O . LYS A 1 96 ? -23.055 -8.646 -4.111 1.00 92.56 96 LYS A O 1
ATOM 806 N N . GLY A 1 97 ? -20.872 -9.105 -4.333 1.00 89.69 97 GLY A N 1
ATOM 807 C CA . GLY A 1 97 ? -20.991 -9.787 -5.625 1.00 89.69 97 GLY A CA 1
ATOM 808 C C . GLY A 1 97 ? -21.152 -8.865 -6.838 1.00 89.69 97 GLY A C 1
ATOM 809 O O . GLY A 1 97 ? -21.198 -9.375 -7.955 1.00 89.69 97 GLY A O 1
ATOM 810 N N . LEU A 1 98 ? -21.183 -7.542 -6.656 1.00 94.88 98 LEU A N 1
ATOM 811 C CA . LEU A 1 98 ? -21.114 -6.604 -7.773 1.00 94.88 98 LEU A CA 1
ATOM 812 C C . LEU A 1 98 ? -19.719 -6.600 -8.400 1.00 94.88 98 LEU A C 1
ATOM 814 O O . LEU A 1 98 ? -18.704 -6.835 -7.723 1.00 94.88 98 LEU A O 1
ATOM 818 N N . SER A 1 99 ? -19.679 -6.311 -9.701 1.00 95.56 99 SER A N 1
ATOM 819 C CA . SER A 1 99 ? -18.429 -6.011 -10.388 1.00 95.56 99 SER A CA 1
ATO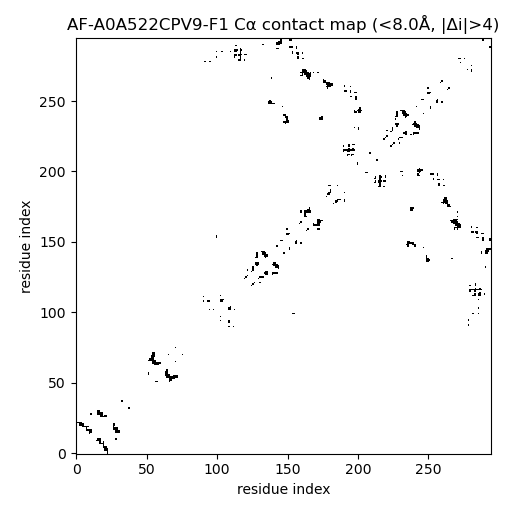M 820 C C . SER A 1 99 ? -17.923 -4.617 -10.003 1.00 95.56 99 SER A C 1
ATOM 822 O O . SER A 1 99 ? -18.674 -3.762 -9.526 1.00 95.56 99 SER A O 1
ATOM 824 N N . LEU A 1 100 ? -16.632 -4.378 -10.231 1.00 94.62 100 LEU A N 1
ATOM 825 C CA . LEU A 1 100 ? -16.022 -3.061 -10.045 1.00 94.62 100 LEU A CA 1
ATOM 826 C C . LEU A 1 100 ? -16.730 -1.982 -10.879 1.00 94.62 100 LEU A C 1
ATOM 828 O O . LEU A 1 100 ? -16.940 -0.868 -10.401 1.00 94.62 100 LEU A O 1
ATOM 832 N N . GLU A 1 101 ? -17.149 -2.336 -12.094 1.00 93.12 101 GLU A N 1
ATOM 833 C CA . GLU A 1 101 ? -17.825 -1.419 -13.007 1.00 93.12 101 GLU A CA 1
ATOM 834 C C . GLU A 1 101 ? -19.266 -1.117 -12.566 1.00 93.12 101 GLU A C 1
ATOM 836 O O . GLU A 1 101 ? -19.710 0.025 -12.675 1.00 93.12 101 GLU A O 1
ATOM 841 N N . ASP A 1 102 ? -19.983 -2.094 -12.002 1.00 95.56 102 ASP A N 1
ATOM 842 C CA . ASP A 1 102 ? -21.325 -1.872 -11.440 1.00 95.56 102 ASP A CA 1
ATOM 843 C C . ASP A 1 102 ? -21.276 -0.932 -10.229 1.00 95.56 102 ASP A C 1
ATOM 845 O O . ASP A 1 102 ? -22.120 -0.045 -10.085 1.00 95.56 102 ASP A O 1
ATOM 849 N N . ILE A 1 103 ? -20.263 -1.093 -9.368 1.00 95.62 103 ILE A N 1
ATOM 850 C CA . ILE A 1 103 ? -20.040 -0.194 -8.229 1.00 95.62 103 ILE A CA 1
ATOM 851 C C . ILE A 1 103 ? -19.730 1.216 -8.739 1.00 95.62 103 ILE A C 1
ATOM 853 O O . ILE A 1 103 ? -20.305 2.181 -8.239 1.00 95.62 103 ILE A O 1
ATOM 857 N N . ARG A 1 104 ? -18.870 1.342 -9.760 1.00 92.31 104 ARG A N 1
ATOM 858 C CA . ARG A 1 104 ? -18.489 2.633 -10.352 1.00 92.31 104 ARG A CA 1
ATOM 859 C C . ARG A 1 104 ? -19.672 3.385 -10.963 1.00 92.31 104 ARG A C 1
ATOM 861 O O . ARG A 1 104 ? -19.747 4.603 -10.842 1.00 92.31 104 ARG A O 1
ATOM 868 N N . HIS A 1 105 ? -20.605 2.674 -11.592 1.00 94.31 105 HIS A N 1
ATOM 869 C CA . HIS A 1 105 ? -21.794 3.274 -12.202 1.00 94.31 105 HIS A CA 1
ATOM 870 C C . HIS A 1 105 ? -22.910 3.624 -11.212 1.00 94.31 105 HIS A C 1
ATOM 872 O O . HIS A 1 105 ? -23.881 4.275 -11.600 1.00 94.31 105 HIS A O 1
ATOM 878 N N . SER A 1 106 ? -22.796 3.217 -9.948 1.00 96.38 106 SER A N 1
ATOM 879 C CA . SER A 1 106 ? -23.739 3.582 -8.896 1.00 96.38 106 SER A CA 1
ATOM 880 C C . SER A 1 106 ? -23.172 4.740 -8.073 1.00 96.38 106 SER A C 1
ATOM 882 O O . SER A 1 106 ? -22.276 4.504 -7.266 1.00 96.38 106 SER A O 1
ATOM 884 N N . PRO A 1 107 ? -23.688 5.982 -8.195 1.00 96.25 107 PRO A N 1
ATOM 885 C CA . PRO A 1 107 ? -23.142 7.123 -7.456 1.00 96.25 107 PRO A CA 1
ATOM 886 C C . PRO A 1 107 ? -23.114 6.896 -5.939 1.00 96.25 107 PRO A C 1
ATOM 888 O O . PRO A 1 107 ? -22.149 7.250 -5.273 1.00 96.25 107 PRO A O 1
ATOM 891 N N . GLU A 1 108 ? -24.151 6.249 -5.399 1.00 95.44 108 GLU A N 1
ATOM 892 C CA . GLU A 1 108 ? -24.238 5.909 -3.975 1.00 95.44 108 GLU A CA 1
ATOM 893 C C . GLU A 1 108 ? -23.104 4.958 -3.544 1.00 95.44 108 GLU A C 1
ATOM 895 O O . GLU A 1 108 ? -22.450 5.191 -2.526 1.00 95.44 108 GLU A O 1
ATOM 900 N N . LEU A 1 109 ? -22.864 3.885 -4.306 1.00 96.44 109 LEU A N 1
ATOM 901 C CA . LEU A 1 109 ? -21.853 2.883 -3.952 1.00 96.44 109 LEU A CA 1
ATOM 902 C C . LEU A 1 109 ? -20.438 3.353 -4.281 1.00 96.44 109 LEU A C 1
ATOM 904 O O . LEU A 1 109 ? -19.509 3.009 -3.556 1.00 96.44 109 LEU A O 1
ATOM 908 N N . TYR A 1 110 ? -20.275 4.154 -5.330 1.00 96.56 110 TYR A N 1
ATOM 909 C CA . TYR A 1 110 ? -19.003 4.751 -5.705 1.00 96.56 110 TYR A CA 1
ATOM 910 C C . TYR A 1 110 ? -18.484 5.689 -4.611 1.00 96.56 110 TYR A C 1
ATOM 912 O O . TYR A 1 110 ? -17.352 5.527 -4.165 1.00 96.56 110 TYR A O 1
ATOM 920 N N . GLU A 1 111 ? -19.318 6.596 -4.091 1.00 96.50 111 GLU A N 1
ATOM 921 C CA . GLU A 1 111 ? -18.934 7.487 -2.984 1.00 96.50 111 GLU A CA 1
ATOM 922 C C . GLU A 1 111 ? -18.590 6.708 -1.708 1.00 96.50 111 GLU A C 1
ATOM 924 O O . GLU A 1 111 ? -17.594 6.989 -1.034 1.00 96.50 111 GLU A O 1
ATOM 929 N N . PHE A 1 112 ? -19.378 5.676 -1.393 1.00 96.31 112 PHE A N 1
ATOM 930 C CA . PHE A 1 112 ? -19.070 4.785 -0.279 1.00 96.31 112 PHE A CA 1
ATOM 931 C C . PHE A 1 112 ? -17.725 4.068 -0.483 1.00 96.31 112 PHE A C 1
ATOM 933 O O . PHE A 1 112 ? -16.910 4.011 0.441 1.00 96.31 112 PHE A O 1
ATOM 940 N N . ALA A 1 113 ? -17.467 3.571 -1.695 1.00 97.19 113 ALA A N 1
ATOM 941 C CA . ALA A 1 113 ? -16.236 2.878 -2.040 1.00 97.19 113 ALA A CA 1
ATOM 942 C C . ALA A 1 113 ? -15.011 3.798 -2.012 1.00 97.19 113 ALA A C 1
ATOM 944 O O . ALA A 1 113 ? -13.968 3.389 -1.507 1.00 97.19 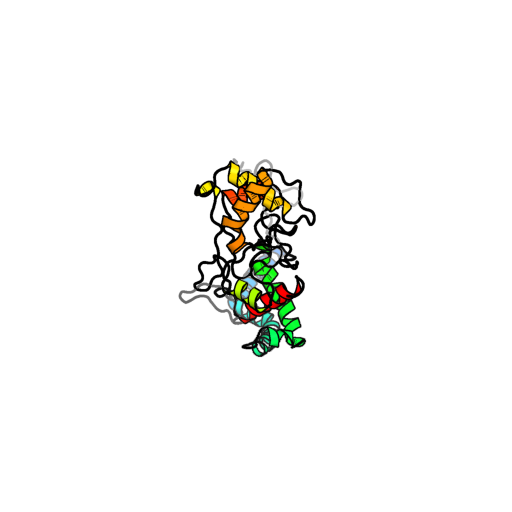113 ALA A O 1
ATOM 945 N N . LEU A 1 114 ? -15.137 5.047 -2.467 1.00 97.06 114 LEU A N 1
ATOM 946 C CA . LEU A 1 114 ? -14.083 6.054 -2.353 1.00 97.06 114 LEU A CA 1
ATOM 947 C C . LEU A 1 114 ? -13.744 6.346 -0.891 1.00 97.06 114 LEU A C 1
ATOM 949 O O . LEU A 1 114 ? -12.573 6.328 -0.511 1.00 97.06 114 LEU A O 1
ATOM 953 N N . ALA A 1 115 ? -14.758 6.576 -0.053 1.00 96.62 115 ALA A N 1
ATOM 954 C CA . ALA A 1 115 ? -14.552 6.866 1.362 1.00 96.62 115 ALA A CA 1
ATOM 955 C C . ALA A 1 115 ? -13.924 5.673 2.105 1.00 96.62 115 ALA A C 1
ATOM 957 O O . ALA A 1 115 ? -12.957 5.843 2.853 1.00 96.62 115 ALA A O 1
ATOM 958 N N . GLY A 1 116 ? -14.442 4.462 1.879 1.00 96.25 116 GLY A N 1
ATOM 959 C CA . GLY A 1 116 ? -13.912 3.233 2.469 1.00 96.25 116 GLY A CA 1
ATOM 960 C C . GLY A 1 116 ? -12.501 2.907 1.979 1.00 96.25 116 GLY A C 1
ATOM 961 O O . GLY A 1 116 ? -11.619 2.610 2.785 1.00 96.25 116 GLY A O 1
ATOM 962 N N . GLY A 1 117 ? -12.262 3.041 0.674 1.00 97.31 117 GLY A N 1
ATOM 963 C CA . GLY A 1 117 ? -10.964 2.827 0.044 1.00 97.31 117 GLY A CA 1
ATOM 964 C C . GLY A 1 117 ? -9.906 3.812 0.536 1.00 97.31 117 GLY A C 1
ATOM 965 O O . GLY A 1 117 ? -8.790 3.398 0.832 1.00 97.31 117 GLY A O 1
ATOM 966 N N . ALA A 1 118 ? -10.259 5.085 0.742 1.00 97.62 118 ALA A N 1
ATOM 967 C CA . ALA A 1 118 ? -9.350 6.083 1.305 1.00 97.62 118 ALA A CA 1
ATOM 968 C C . ALA A 1 118 ? -8.898 5.738 2.735 1.00 97.62 118 ALA A C 1
ATOM 970 O O . ALA A 1 118 ? -7.740 5.965 3.097 1.00 97.62 118 ALA A O 1
ATOM 971 N N . VAL A 1 119 ? -9.798 5.192 3.561 1.00 96.75 119 VAL A N 1
ATOM 972 C CA . VAL A 1 119 ? -9.460 4.720 4.915 1.00 96.75 119 VAL A CA 1
ATOM 973 C C . VAL A 1 119 ? -8.567 3.487 4.832 1.00 96.75 119 VAL A C 1
ATOM 975 O O . VAL A 1 119 ? -7.476 3.488 5.404 1.00 96.75 119 VAL A O 1
ATOM 978 N N . ALA A 1 120 ? -8.975 2.481 4.055 1.00 97.38 120 ALA A N 1
ATOM 979 C CA . ALA A 1 120 ? -8.202 1.259 3.873 1.00 97.38 120 ALA A CA 1
ATOM 980 C C . ALA A 1 120 ? -6.791 1.556 3.339 1.00 97.38 120 ALA A C 1
ATOM 982 O O . ALA A 1 120 ? -5.818 0.976 3.819 1.00 97.38 120 ALA A O 1
ATOM 983 N N . PHE A 1 121 ? -6.653 2.507 2.412 1.00 98.25 121 PHE A N 1
ATOM 984 C CA . PHE A 1 121 ? -5.369 2.914 1.852 1.00 98.25 121 PHE A CA 1
ATOM 985 C C . PHE A 1 121 ? -4.455 3.531 2.914 1.00 98.25 121 PHE A C 1
ATOM 987 O O . PHE A 1 121 ? -3.275 3.185 2.998 1.00 98.25 121 PHE A O 1
ATOM 994 N N . LYS A 1 122 ? -4.991 4.416 3.763 1.00 97.75 122 LYS A N 1
ATOM 995 C CA . LYS A 1 122 ? -4.226 5.033 4.858 1.00 97.75 122 LYS A CA 1
ATOM 996 C C . LYS A 1 122 ? -3.736 4.005 5.873 1.00 97.75 122 LYS A C 1
ATOM 998 O O . LYS A 1 122 ? -2.610 4.123 6.347 1.00 97.75 122 LYS A O 1
ATOM 1003 N N . GLU A 1 123 ? -4.558 3.011 6.190 1.00 97.06 123 GLU A N 1
ATOM 1004 C CA . GLU A 1 123 ? -4.223 1.974 7.170 1.00 97.06 123 GLU A CA 1
ATOM 1005 C C . GLU A 1 123 ? -3.231 0.936 6.629 1.00 97.06 123 GLU A C 1
ATOM 1007 O O . GLU A 1 123 ? -2.398 0.432 7.381 1.00 97.06 123 GLU A O 1
ATOM 1012 N N . ASN A 1 124 ? -3.303 0.624 5.331 1.00 97.69 124 ASN A N 1
ATOM 1013 C CA . ASN A 1 124 ? -2.646 -0.558 4.769 1.00 97.69 124 ASN A CA 1
ATOM 1014 C C . ASN A 1 124 ? -1.578 -0.246 3.707 1.00 97.69 124 ASN A C 1
ATOM 1016 O O . ASN A 1 124 ? -0.592 -0.971 3.598 1.00 97.69 124 ASN A O 1
ATOM 1020 N N . CYS A 1 125 ? -1.731 0.830 2.934 1.00 97.75 125 CYS A N 1
ATOM 1021 C CA . CYS A 1 125 ? -0.925 1.088 1.733 1.00 97.75 125 CYS A CA 1
ATOM 1022 C C . CYS A 1 125 ? 0.028 2.284 1.888 1.00 97.75 125 CYS A C 1
ATOM 1024 O O . CYS A 1 125 ? 1.129 2.282 1.331 1.00 97.75 125 CYS A O 1
ATOM 1026 N N . ALA A 1 126 ? -0.362 3.291 2.675 1.00 97.25 126 ALA A N 1
ATOM 1027 C CA . ALA A 1 126 ? 0.354 4.563 2.796 1.00 97.25 126 ALA A CA 1
ATOM 1028 C C . ALA A 1 126 ? 1.788 4.435 3.340 1.00 97.25 126 ALA A C 1
ATOM 1030 O O . ALA A 1 126 ? 2.644 5.275 3.051 1.00 97.25 126 ALA A O 1
ATOM 1031 N N . ALA A 1 127 ? 2.084 3.378 4.103 1.00 96.44 127 ALA A N 1
ATOM 1032 C CA . ALA A 1 127 ? 3.437 3.111 4.586 1.00 96.44 127 ALA A CA 1
ATOM 1033 C C . ALA A 1 127 ? 4.436 2.938 3.427 1.00 96.44 127 ALA A C 1
ATOM 1035 O O . ALA A 1 127 ? 5.558 3.445 3.497 1.00 96.44 127 ALA A O 1
ATOM 1036 N N . CYS A 1 128 ? 4.005 2.300 2.340 1.00 96.75 128 CYS A N 1
ATOM 1037 C CA . CYS A 1 128 ? 4.813 2.058 1.149 1.00 96.75 128 CYS A CA 1
ATOM 1038 C C . CYS A 1 128 ? 4.593 3.146 0.096 1.00 96.75 128 CYS A C 1
ATOM 1040 O O . CYS A 1 128 ? 5.554 3.774 -0.331 1.00 96.75 128 CYS A O 1
ATOM 1042 N N . HIS A 1 129 ? 3.339 3.435 -0.256 1.00 97.00 129 HIS A N 1
ATOM 1043 C CA . HIS A 1 129 ? 2.992 4.329 -1.368 1.00 97.00 129 HIS A CA 1
ATOM 1044 C C . HIS A 1 129 ? 2.824 5.805 -0.977 1.00 97.00 129 HIS A C 1
ATOM 1046 O O . HIS A 1 129 ? 2.438 6.620 -1.806 1.00 97.00 129 HIS A O 1
ATOM 1052 N N . GLY A 1 130 ? 3.112 6.178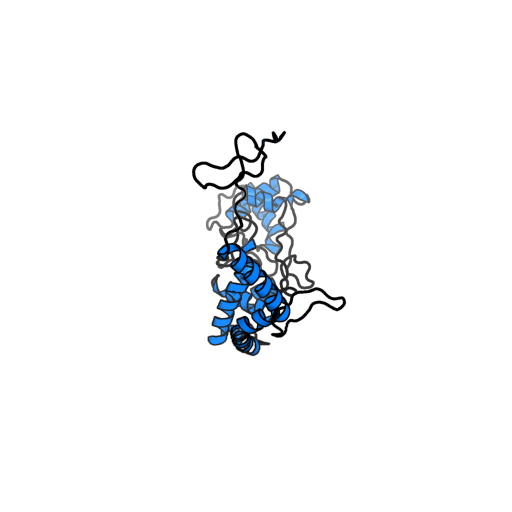 0.271 1.00 96.31 130 GLY A N 1
ATOM 1053 C CA . GLY A 1 130 ? 2.950 7.551 0.747 1.00 96.31 130 GLY A CA 1
ATOM 1054 C C . GLY A 1 130 ? 1.500 7.896 1.097 1.00 96.31 130 GLY A C 1
ATOM 1055 O O . GLY A 1 130 ? 0.546 7.266 0.648 1.00 96.31 130 GLY A O 1
ATOM 1056 N N . THR A 1 131 ? 1.317 8.908 1.944 1.00 94.56 131 THR A N 1
ATOM 1057 C CA . THR A 1 131 ? -0.004 9.298 2.472 1.00 94.56 131 THR A CA 1
ATOM 1058 C C . THR A 1 131 ? -0.935 9.909 1.428 1.00 94.56 131 THR A C 1
ATOM 1060 O O . THR A 1 131 ? -2.148 9.862 1.613 1.00 94.56 131 THR A O 1
ATOM 1063 N N . GLY A 1 132 ? -0.381 10.478 0.359 1.00 92.94 132 GLY A N 1
ATOM 1064 C CA . GLY A 1 132 ? -1.102 10.990 -0.804 1.00 92.94 132 GLY A CA 1
ATOM 1065 C C . GLY A 1 132 ? -0.897 10.124 -2.044 1.00 92.94 132 GLY A C 1
ATOM 1066 O O . GLY A 1 132 ? -1.049 10.635 -3.148 1.00 92.94 132 GLY A O 1
ATOM 1067 N N . ALA A 1 133 ? -0.507 8.856 -1.866 1.00 95.75 133 ALA A N 1
ATOM 1068 C CA . ALA A 1 133 ? -0.224 7.910 -2.943 1.00 95.75 133 ALA A CA 1
ATOM 1069 C C . ALA A 1 133 ? 0.937 8.288 -3.881 1.00 95.75 133 ALA A C 1
ATOM 1071 O O . ALA A 1 133 ? 1.130 7.636 -4.896 1.00 95.75 133 ALA A O 1
ATOM 1072 N N . GLN A 1 134 ? 1.753 9.276 -3.513 1.00 94.38 134 GLN A N 1
ATOM 1073 C CA . GLN A 1 134 ? 2.852 9.812 -4.319 1.00 94.38 134 GLN A CA 1
ATOM 1074 C C . GLN A 1 134 ? 4.081 8.889 -4.450 1.00 94.38 134 GLN A C 1
ATOM 1076 O O . GLN A 1 134 ? 5.107 9.290 -4.995 1.00 94.38 134 GLN A O 1
ATOM 1081 N N . GLY A 1 135 ? 4.037 7.690 -3.869 1.00 93.94 135 GLY A N 1
ATOM 1082 C CA . GLY A 1 135 ? 5.173 6.778 -3.795 1.00 93.94 135 GLY A CA 1
ATOM 1083 C C . GLY A 1 135 ? 6.267 7.246 -2.829 1.00 93.94 135 GLY A C 1
ATOM 1084 O O . GLY A 1 135 ? 6.035 7.973 -1.854 1.00 93.94 135 GLY A O 1
ATOM 1085 N N . ARG A 1 136 ? 7.494 6.786 -3.083 1.00 92.75 136 ARG A N 1
ATOM 1086 C CA . ARG A 1 136 ? 8.721 7.190 -2.372 1.00 92.75 136 ARG A CA 1
ATOM 1087 C C . ARG A 1 136 ? 9.789 7.568 -3.389 1.00 92.75 136 ARG A C 1
ATOM 1089 O O . ARG A 1 136 ? 9.659 7.265 -4.564 1.00 92.75 136 ARG A O 1
ATOM 1096 N N . ALA A 1 137 ? 10.890 8.149 -2.909 1.00 86.44 137 ALA A N 1
ATOM 1097 C CA . ALA A 1 137 ? 12.005 8.552 -3.767 1.00 86.44 137 ALA A CA 1
ATOM 1098 C C . ALA A 1 137 ? 12.550 7.414 -4.652 1.00 86.44 137 ALA A C 1
ATOM 1100 O O . ALA A 1 137 ? 12.966 7.678 -5.773 1.00 86.44 137 ALA A O 1
ATOM 1101 N N . LYS A 1 138 ? 12.570 6.168 -4.152 1.00 88.94 138 LYS A N 1
ATOM 1102 C CA . LYS A 1 138 ? 12.936 4.971 -4.922 1.00 88.94 138 LYS A CA 1
ATOM 1103 C C . LYS A 1 138 ? 12.117 3.760 -4.476 1.00 88.94 138 LYS A C 1
ATOM 1105 O O . LYS A 1 138 ? 11.803 3.626 -3.291 1.00 88.94 138 LYS A O 1
ATOM 1110 N N . GLY A 1 139 ? 11.817 2.868 -5.417 1.00 90.38 139 GLY A N 1
ATOM 1111 C CA . GLY A 1 139 ? 11.322 1.510 -5.165 1.00 90.38 139 GLY A CA 1
ATOM 1112 C C . GLY A 1 139 ? 9.835 1.360 -4.838 1.00 90.38 139 GLY A C 1
ATOM 1113 O O . GLY A 1 139 ? 9.351 0.232 -4.803 1.00 90.38 139 GLY A O 1
ATOM 1114 N N . TYR A 1 140 ? 9.100 2.460 -4.658 1.00 95.00 140 TYR A N 1
ATOM 1115 C CA . TYR A 1 140 ? 7.650 2.441 -4.455 1.00 95.00 140 TYR A CA 1
ATOM 1116 C C . TYR A 1 140 ? 6.956 3.328 -5.491 1.00 95.00 140 TYR A C 1
ATOM 1118 O O . TYR A 1 140 ? 7.194 4.539 -5.464 1.00 95.00 140 TYR A O 1
ATOM 1126 N N . PRO A 1 141 ? 6.117 2.750 -6.373 1.00 94.12 141 PRO A N 1
ATOM 1127 C CA . PRO A 1 141 ? 5.427 3.497 -7.415 1.00 94.12 141 PRO A CA 1
ATOM 1128 C C . PRO A 1 141 ? 4.566 4.620 -6.855 1.00 94.12 141 PRO A C 1
ATOM 1130 O O . PRO A 1 141 ? 3.931 4.460 -5.801 1.00 94.12 141 PRO A O 1
ATOM 1133 N N . ASN A 1 142 ? 4.534 5.716 -7.602 1.00 93.88 142 ASN A N 1
ATOM 1134 C CA . ASN A 1 142 ? 3.493 6.712 -7.491 1.00 93.88 142 ASN A CA 1
ATOM 1135 C C . ASN A 1 142 ? 2.191 6.114 -8.050 1.00 93.88 142 ASN A C 1
ATOM 1137 O O . ASN A 1 142 ? 2.204 5.483 -9.097 1.00 93.88 142 ASN A O 1
ATOM 1141 N N . LEU A 1 143 ? 1.094 6.227 -7.306 1.00 95.06 143 LEU A N 1
ATOM 1142 C CA . LEU A 1 143 ? -0.227 5.725 -7.698 1.00 95.06 143 LEU A CA 1
ATOM 1143 C C . LEU A 1 143 ? -1.211 6.869 -7.995 1.00 95.06 143 LEU A C 1
ATOM 1145 O O . LEU A 1 143 ? -2.406 6.620 -8.136 1.00 95.06 143 LEU A O 1
ATOM 1149 N N . ASN A 1 144 ? -0.733 8.118 -8.011 1.00 92.62 144 ASN A N 1
ATOM 1150 C CA . ASN A 1 144 ? -1.510 9.307 -8.366 1.00 92.62 144 ASN A CA 1
ATOM 1151 C C . ASN A 1 144 ? -1.069 9.949 -9.696 1.00 92.62 144 ASN A C 1
ATOM 1153 O O . ASN A 1 144 ? -1.449 11.083 -9.979 1.00 92.62 144 ASN A O 1
ATOM 1157 N N . ASP A 1 145 ? -0.280 9.230 -10.497 1.00 89.88 145 ASP A N 1
ATOM 1158 C CA . ASP A 1 145 ? 0.040 9.581 -11.880 1.00 89.88 145 ASP A CA 1
ATOM 1159 C C . ASP A 1 145 ? -0.541 8.555 -12.869 1.00 89.88 145 ASP A C 1
ATOM 1161 O O . ASP A 1 145 ? -1.254 7.624 -12.486 1.00 89.88 145 ASP A O 1
ATOM 1165 N N . ASP A 1 146 ? -0.258 8.766 -14.154 1.00 87.31 146 ASP A N 1
ATOM 1166 C CA . ASP A 1 146 ? -0.794 7.960 -15.250 1.00 87.31 146 ASP A CA 1
ATOM 1167 C C . ASP A 1 146 ? 0.165 6.829 -15.692 1.00 87.31 146 ASP A C 1
ATOM 1169 O O . ASP A 1 146 ? -0.087 6.181 -16.719 1.00 87.31 146 ASP A O 1
ATOM 1173 N N . ASP A 1 147 ? 1.264 6.570 -14.961 1.00 89.44 147 ASP A N 1
ATOM 1174 C CA . ASP A 1 147 ? 2.244 5.534 -15.315 1.00 89.44 147 ASP A CA 1
ATOM 1175 C C . ASP A 1 147 ? 2.057 4.244 -14.505 1.00 89.44 147 ASP A C 1
ATOM 1177 O O . ASP A 1 147 ? 2.300 4.149 -13.303 1.00 89.44 147 ASP A O 1
ATOM 1181 N N . TRP A 1 148 ? 1.627 3.193 -15.203 1.00 92.81 148 TRP A N 1
ATOM 1182 C CA . TRP A 1 148 ? 1.202 1.943 -14.583 1.00 92.81 148 TRP A CA 1
ATOM 1183 C C . TRP A 1 148 ? 2.020 0.760 -15.081 1.00 92.81 148 TRP A C 1
ATOM 1185 O O . TRP A 1 148 ? 1.785 0.249 -16.179 1.00 92.81 148 TRP A O 1
ATOM 1195 N N . LEU A 1 149 ? 2.889 0.239 -14.211 1.00 93.44 149 LEU A N 1
ATOM 1196 C CA . LEU A 1 149 ? 3.710 -0.942 -14.502 1.00 93.44 149 LEU A CA 1
ATOM 1197 C C . LEU A 1 149 ? 2.871 -2.162 -14.891 1.00 93.44 149 LEU A C 1
ATOM 1199 O O . LEU A 1 149 ? 3.218 -2.863 -15.828 1.00 93.44 149 LEU A O 1
ATOM 1203 N N . TRP A 1 150 ? 1.766 -2.421 -14.186 1.00 94.94 150 TRP A N 1
ATOM 1204 C CA . TRP A 1 150 ? 0.949 -3.636 -14.343 1.00 94.94 150 TRP A CA 1
ATOM 1205 C C . TRP A 1 150 ? -0.429 -3.381 -14.969 1.00 94.94 150 TRP A C 1
ATOM 1207 O O . TRP A 1 150 ? -1.326 -4.221 -14.848 1.00 94.94 150 TRP A O 1
ATOM 1217 N N . GLY A 1 151 ? -0.584 -2.234 -15.638 1.00 93.62 151 GLY A N 1
ATOM 1218 C CA . GLY A 1 151 ? -1.852 -1.748 -16.182 1.00 93.62 151 GLY A CA 1
ATOM 1219 C C . GLY A 1 151 ? -2.634 -0.889 -15.183 1.00 93.62 151 GLY A C 1
ATOM 1220 O O . GLY A 1 151 ? -2.608 -1.140 -13.981 1.00 93.62 151 GLY A O 1
ATOM 1221 N N . GLY A 1 152 ? -3.303 0.145 -15.702 1.00 92.88 152 GLY A N 1
ATOM 1222 C CA . GLY A 1 152 ? -4.023 1.154 -14.911 1.00 92.88 152 GLY A CA 1
ATOM 1223 C C . GLY A 1 152 ? -5.545 1.045 -14.961 1.00 92.88 152 GLY A C 1
ATOM 1224 O O . GLY A 1 152 ? -6.224 1.872 -14.364 1.00 92.88 152 GLY A O 1
ATOM 1225 N N . ARG A 1 153 ? -6.106 0.048 -15.664 1.00 93.44 153 ARG A N 1
ATOM 1226 C CA . ARG A 1 153 ? -7.560 -0.174 -15.641 1.00 93.44 153 ARG A CA 1
ATOM 1227 C C . ARG A 1 153 ? -7.970 -0.702 -14.274 1.00 93.44 153 ARG A C 1
ATOM 1229 O O . ARG A 1 153 ? -7.186 -1.357 -13.586 1.00 93.44 153 ARG A O 1
ATOM 1236 N N . LEU A 1 154 ? -9.234 -0.512 -13.925 1.00 93.25 154 LEU A N 1
ATOM 1237 C CA . LEU A 1 154 ? -9.773 -0.905 -12.625 1.00 93.25 154 LEU A CA 1
ATOM 1238 C C . LEU A 1 154 ? -9.531 -2.396 -12.292 1.00 93.25 154 LEU A C 1
ATOM 1240 O O . LEU A 1 154 ? -9.084 -2.712 -11.190 1.00 93.25 154 LEU A O 1
ATOM 1244 N N . ASP A 1 155 ? -9.703 -3.296 -13.267 1.00 94.62 155 ASP A N 1
ATOM 1245 C CA . ASP A 1 155 ? -9.404 -4.732 -13.117 1.00 94.62 155 ASP A CA 1
ATOM 1246 C C . ASP A 1 155 ? -7.904 -5.030 -12.955 1.00 94.62 155 ASP A C 1
ATOM 1248 O O . ASP A 1 155 ? -7.515 -5.969 -12.251 1.00 94.62 155 ASP A O 1
ATOM 1252 N N . ASP A 1 156 ? -7.040 -4.238 -13.596 1.00 95.75 156 ASP A N 1
ATOM 1253 C CA . ASP A 1 156 ? -5.592 -4.419 -13.514 1.00 95.75 156 ASP A CA 1
ATOM 1254 C C . ASP A 1 156 ? -5.086 -4.071 -12.110 1.00 95.75 156 ASP A C 1
ATOM 1256 O O . ASP A 1 156 ? -4.311 -4.844 -11.524 1.00 95.75 156 ASP A O 1
ATOM 1260 N N . ILE A 1 157 ? -5.585 -2.954 -11.566 1.00 96.50 157 ILE A N 1
ATOM 1261 C CA . ILE A 1 157 ? -5.338 -2.481 -10.200 1.00 96.50 157 ILE A CA 1
ATOM 1262 C C . ILE A 1 157 ? -5.878 -3.502 -9.198 1.00 96.50 157 ILE A C 1
ATOM 1264 O O . ILE A 1 157 ? -5.125 -3.967 -8.341 1.00 96.50 157 ILE A O 1
ATOM 1268 N N . TYR A 1 158 ? -7.135 -3.927 -9.350 1.00 97.19 158 TYR A N 1
ATOM 1269 C CA . TYR A 1 158 ? -7.752 -4.933 -8.484 1.00 97.19 158 TYR A CA 1
ATOM 1270 C C . TYR A 1 158 ? -6.957 -6.233 -8.447 1.00 97.19 158 TYR A C 1
ATOM 1272 O O . TYR A 1 158 ? -6.632 -6.734 -7.370 1.00 97.19 158 TYR A O 1
ATOM 1280 N N . LYS A 1 159 ? -6.558 -6.754 -9.614 1.00 97.50 159 LYS A N 1
ATOM 1281 C CA . LYS A 1 159 ? -5.715 -7.949 -9.680 1.00 97.50 159 LYS A CA 1
ATOM 1282 C C . LYS A 1 159 ? -4.393 -7.718 -8.952 1.00 97.50 159 LYS A C 1
ATOM 1284 O O . LYS A 1 159 ? -3.992 -8.566 -8.163 1.00 97.50 159 LYS A O 1
ATOM 1289 N N . THR A 1 160 ? -3.734 -6.581 -9.172 1.00 97.38 160 THR A N 1
ATOM 1290 C CA . THR A 1 160 ? -2.474 -6.252 -8.488 1.00 97.38 160 THR A CA 1
ATOM 1291 C C . THR A 1 160 ? -2.643 -6.222 -6.970 1.00 97.38 160 THR A C 1
ATOM 1293 O O . THR A 1 160 ? -1.834 -6.825 -6.279 1.00 97.38 160 THR A O 1
ATOM 1296 N N . ILE A 1 161 ? -3.712 -5.617 -6.445 1.00 97.94 161 ILE A N 1
ATOM 1297 C CA . ILE A 1 161 ? -3.966 -5.572 -4.997 1.00 97.94 161 ILE A CA 1
ATOM 1298 C C . ILE A 1 161 ? -4.290 -6.963 -4.443 1.00 97.94 161 ILE A C 1
ATOM 1300 O O . ILE A 1 161 ? -3.741 -7.366 -3.416 1.00 97.94 161 ILE A O 1
ATOM 1304 N N . ARG A 1 162 ? -5.145 -7.725 -5.133 1.00 98.25 162 ARG A N 1
ATOM 1305 C CA . ARG A 1 162 ? -5.572 -9.056 -4.691 1.00 98.25 162 ARG A CA 1
ATOM 1306 C C . ARG A 1 162 ? -4.398 -10.027 -4.623 1.00 98.25 162 ARG A C 1
ATOM 1308 O O . ARG A 1 162 ? -4.096 -10.551 -3.553 1.00 98.25 162 ARG A O 1
ATOM 1315 N N . VAL A 1 163 ? -3.706 -10.241 -5.742 1.00 98.25 163 VAL A N 1
ATOM 1316 C CA . VAL A 1 163 ? -2.694 -11.306 -5.858 1.00 98.25 163 VAL A CA 1
ATOM 1317 C C . VAL A 1 163 ? -1.261 -10.824 -5.643 1.00 98.25 163 VAL A C 1
ATOM 1319 O O . VAL A 1 163 ? -0.374 -11.638 -5.399 1.00 98.25 163 VAL A O 1
ATOM 1322 N N . GLY A 1 164 ? -1.005 -9.520 -5.698 1.00 97.75 164 GLY A N 1
ATOM 1323 C CA . GLY A 1 164 ? 0.330 -8.954 -5.540 1.00 97.75 164 GLY A CA 1
ATOM 1324 C C . GLY A 1 164 ? 1.271 -9.151 -6.733 1.00 97.75 164 GLY A C 1
ATOM 1325 O O . GLY A 1 164 ? 0.923 -9.739 -7.762 1.00 97.75 164 GLY A O 1
ATOM 1326 N N . VAL A 1 165 ? 2.493 -8.644 -6.562 1.00 97.25 165 VAL A N 1
ATOM 1327 C CA . VAL A 1 165 ? 3.629 -8.735 -7.490 1.00 97.25 165 VAL A CA 1
ATOM 1328 C C . VAL A 1 165 ? 4.797 -9.375 -6.751 1.00 97.25 165 VAL A C 1
ATOM 1330 O O . VAL A 1 165 ? 5.212 -8.842 -5.723 1.00 97.25 165 VAL A O 1
ATOM 1333 N N . ASN A 1 166 ? 5.340 -10.487 -7.252 1.00 95.38 166 ASN A N 1
ATOM 1334 C CA . ASN A 1 166 ? 6.392 -11.257 -6.568 1.00 95.38 166 ASN A CA 1
ATOM 1335 C C . ASN A 1 166 ? 6.031 -11.577 -5.092 1.00 95.38 166 ASN A C 1
ATOM 1337 O O . ASN A 1 166 ? 6.896 -11.631 -4.220 1.00 95.38 166 ASN A O 1
ATOM 1341 N N . SER A 1 167 ? 4.734 -11.732 -4.807 1.00 95.81 167 SER A N 1
ATOM 1342 C CA . SER A 1 167 ? 4.132 -11.884 -3.480 1.00 95.81 167 SER A CA 1
ATOM 1343 C C . SER A 1 167 ? 4.193 -13.307 -2.920 1.00 95.81 167 SER A C 1
ATOM 1345 O O . SER A 1 167 ? 3.904 -13.511 -1.743 1.00 95.81 167 SER A O 1
ATOM 1347 N N . GLY A 1 168 ? 4.508 -14.296 -3.762 1.00 94.75 168 GLY A N 1
ATOM 1348 C CA . GLY A 1 168 ? 4.393 -15.719 -3.434 1.00 94.75 168 GLY A CA 1
ATOM 1349 C C . GLY A 1 168 ? 2.987 -16.303 -3.620 1.00 94.75 168 GLY A C 1
ATOM 1350 O O . GLY A 1 168 ? 2.808 -17.500 -3.411 1.00 94.75 168 GLY A O 1
ATOM 1351 N N . HIS A 1 169 ? 2.000 -15.503 -4.037 1.00 97.00 169 HIS A N 1
ATOM 1352 C CA . HIS A 1 169 ? 0.666 -15.994 -4.390 1.00 97.00 169 HIS A CA 1
ATOM 1353 C C . HIS A 1 169 ? 0.706 -16.838 -5.682 1.00 97.00 169 HIS A C 1
ATOM 1355 O O . HIS A 1 169 ? 1.455 -16.523 -6.606 1.00 97.00 169 HIS A O 1
ATOM 1361 N N . GLU A 1 170 ? -0.129 -17.877 -5.801 1.00 95.44 170 GLU A N 1
ATOM 1362 C CA . GLU A 1 170 ? -0.127 -18.788 -6.967 1.00 95.44 170 GLU A CA 1
ATOM 1363 C C . GLU A 1 170 ? -0.403 -18.072 -8.298 1.00 95.44 170 GLU A C 1
ATOM 1365 O O . GLU A 1 170 ? 0.197 -18.369 -9.325 1.00 95.44 170 GLU A O 1
ATOM 1370 N N . SER A 1 171 ? -1.288 -17.077 -8.250 1.00 95.75 171 SER A N 1
ATOM 1371 C CA . SER A 1 171 ? -1.683 -16.245 -9.388 1.00 95.75 171 SER A CA 1
ATOM 1372 C C . SER A 1 171 ? -0.988 -14.882 -9.384 1.00 95.75 171 SER A C 1
ATOM 1374 O O . SER A 1 171 ? -1.499 -13.952 -10.008 1.00 95.75 171 SER A O 1
ATOM 1376 N N . GLN A 1 172 ? 0.107 -14.723 -8.628 1.00 95.81 172 GLN A N 1
ATOM 1377 C CA . GLN A 1 172 ? 0.833 -13.455 -8.534 1.00 95.81 172 GLN A CA 1
ATOM 1378 C C . GLN A 1 172 ? 1.214 -12.914 -9.913 1.00 95.81 172 GLN A C 1
ATOM 1380 O O . GLN A 1 172 ? 1.464 -13.658 -10.864 1.00 95.81 172 GLN A O 1
ATOM 1385 N N . ARG A 1 173 ? 1.333 -11.594 -9.998 1.00 95.50 173 ARG A N 1
ATOM 1386 C CA . ARG A 1 173 ? 2.047 -10.955 -11.100 1.00 95.50 173 ARG A CA 1
ATOM 1387 C C . ARG A 1 173 ? 3.549 -11.089 -10.850 1.00 95.50 173 ARG A C 1
ATOM 1389 O O . ARG A 1 173 ? 3.996 -11.059 -9.704 1.00 95.50 173 ARG A O 1
ATOM 1396 N N . GLY A 1 174 ? 4.344 -11.236 -11.898 1.00 91.94 174 GLY A N 1
ATOM 1397 C CA . GLY A 1 174 ? 5.787 -11.336 -11.726 1.00 91.94 174 GLY A CA 1
ATOM 1398 C C . GLY A 1 174 ? 6.526 -11.471 -13.041 1.00 91.94 174 GLY A C 1
ATOM 1399 O O . GLY A 1 174 ? 6.166 -12.260 -13.908 1.00 91.94 174 GLY A O 1
ATOM 1400 N N . THR A 1 175 ? 7.575 -10.681 -13.186 1.00 89.62 175 THR A N 1
ATOM 1401 C CA . THR A 1 175 ? 8.615 -10.839 -14.199 1.00 89.62 175 THR A CA 1
ATOM 1402 C C . THR A 1 175 ? 9.901 -10.341 -13.569 1.00 89.62 175 THR A C 1
ATOM 1404 O O . THR A 1 175 ? 9.883 -9.426 -12.742 1.00 89.62 175 THR A O 1
ATOM 1407 N N . GLN A 1 176 ? 11.011 -10.985 -13.903 1.00 87.88 176 GLN A N 1
ATOM 1408 C CA . GLN A 1 176 ? 12.313 -10.645 -13.353 1.00 87.88 176 GLN A CA 1
ATOM 1409 C C . GLN A 1 176 ? 13.227 -10.195 -14.480 1.00 87.88 176 GLN A C 1
ATOM 1411 O O . GLN A 1 176 ? 13.471 -10.938 -15.430 1.00 87.88 176 GLN A O 1
ATOM 1416 N N . MET A 1 177 ? 13.729 -8.969 -14.357 1.00 94.06 177 MET A N 1
ATOM 1417 C CA . MET A 1 177 ? 14.834 -8.504 -15.181 1.00 94.06 177 MET A CA 1
ATOM 1418 C C . MET A 1 177 ? 16.098 -9.282 -14.777 1.00 94.06 177 MET A C 1
ATOM 1420 O O . MET A 1 177 ? 16.396 -9.343 -13.580 1.00 94.06 177 MET A O 1
ATOM 1424 N N . PRO A 1 178 ? 16.845 -9.876 -15.724 1.00 94.62 178 PRO A N 1
ATOM 1425 C CA . PRO A 1 178 ? 18.139 -10.480 -15.424 1.00 94.62 178 PRO A CA 1
ATOM 1426 C C . PRO A 1 178 ? 19.119 -9.440 -14.876 1.00 94.62 178 PRO A C 1
ATOM 1428 O O . PRO A 1 178 ? 19.124 -8.292 -15.324 1.00 94.62 178 PRO A O 1
ATOM 1431 N N . ALA A 1 179 ? 19.991 -9.835 -13.949 1.00 97.19 179 ALA A N 1
ATOM 1432 C CA . ALA A 1 179 ? 21.071 -8.965 -13.498 1.00 97.19 179 ALA A CA 1
ATOM 1433 C C . ALA A 1 179 ? 22.239 -9.082 -14.486 1.00 97.19 179 ALA A C 1
ATOM 1435 O O . ALA A 1 179 ? 23.179 -9.845 -14.271 1.00 97.19 179 ALA A O 1
ATOM 1436 N N . PHE A 1 180 ? 22.154 -8.363 -15.608 1.00 98.06 180 PHE A N 1
ATOM 1437 C CA . PHE A 1 180 ? 23.032 -8.569 -16.764 1.00 98.06 180 PHE A CA 1
ATOM 1438 C C . PHE A 1 180 ? 24.525 -8.466 -16.437 1.00 98.06 180 PHE A C 1
ATOM 1440 O O . PHE A 1 180 ? 25.321 -9.201 -17.016 1.00 98.06 180 PHE A O 1
ATOM 1447 N N . GLY A 1 181 ? 24.906 -7.592 -15.503 1.00 97.69 181 GLY A N 1
ATOM 1448 C CA . GLY A 1 181 ? 26.295 -7.469 -15.062 1.00 97.69 181 GLY A CA 1
ATOM 1449 C C . GLY A 1 181 ? 26.688 -8.501 -14.014 1.00 97.69 181 GLY A C 1
ATOM 1450 O O . GLY A 1 181 ? 27.675 -9.213 -14.194 1.00 97.69 181 GLY A O 1
ATOM 1451 N N . ARG A 1 182 ? 25.912 -8.614 -12.931 1.00 97.31 182 ARG A N 1
ATOM 1452 C CA . ARG A 1 182 ? 26.201 -9.534 -11.820 1.00 97.31 182 ARG A CA 1
ATOM 1453 C C . ARG A 1 182 ? 26.232 -10.994 -12.274 1.00 97.31 182 ARG A C 1
ATOM 1455 O O . ARG A 1 182 ? 27.085 -11.751 -11.820 1.00 97.31 182 ARG A O 1
ATOM 1462 N N . ASP A 1 183 ? 25.328 -11.367 -13.174 1.00 96.94 183 ASP A N 1
ATOM 1463 C CA . ASP A 1 183 ? 25.197 -12.731 -13.684 1.00 96.94 183 ASP A CA 1
ATOM 1464 C C . ASP A 1 183 ? 26.098 -12.970 -14.921 1.00 96.94 183 ASP A C 1
ATOM 1466 O O . ASP A 1 183 ? 26.100 -14.059 -15.492 1.00 96.94 183 ASP A O 1
ATOM 1470 N N . GLY A 1 184 ? 26.893 -11.970 -15.332 1.00 96.75 184 GLY A N 1
ATOM 1471 C CA . GLY A 1 184 ? 27.906 -12.089 -16.387 1.00 96.75 184 GLY A CA 1
ATOM 1472 C C . GLY A 1 184 ? 27.358 -12.198 -17.813 1.00 96.75 184 GLY A C 1
ATOM 1473 O O . GLY A 1 184 ? 28.074 -12.655 -18.703 1.00 96.75 184 GLY A O 1
ATOM 1474 N N . LEU A 1 185 ? 26.104 -11.795 -18.040 1.00 97.56 185 LEU A N 1
ATOM 1475 C CA . LEU A 1 185 ? 25.451 -11.837 -19.353 1.00 97.56 185 LEU A CA 1
ATOM 1476 C C . LEU A 1 185 ? 25.968 -10.742 -20.295 1.00 97.56 185 LEU A C 1
ATOM 1478 O O . LEU A 1 185 ? 26.029 -10.951 -21.504 1.00 97.56 185 LEU A O 1
ATOM 1482 N N . LEU A 1 186 ? 26.351 -9.588 -19.744 1.00 98.19 186 LEU A N 1
ATOM 1483 C CA . LEU A 1 186 ? 26.974 -8.484 -20.467 1.00 98.19 186 LEU A CA 1
ATOM 1484 C C . LEU A 1 186 ? 28.280 -8.071 -19.787 1.00 98.19 186 LEU A C 1
ATOM 1486 O O . LEU A 1 186 ? 28.401 -8.074 -18.561 1.00 98.19 186 LEU A O 1
ATOM 1490 N N . LYS A 1 187 ? 29.264 -7.680 -20.599 1.00 98.06 187 LYS A N 1
ATOM 1491 C CA . LYS A 1 187 ? 30.501 -7.052 -20.122 1.00 98.06 187 LYS A CA 1
ATOM 1492 C C . LYS A 1 187 ? 30.225 -5.631 -19.642 1.00 98.06 187 LYS A C 1
ATOM 1494 O O . LYS A 1 187 ? 29.248 -5.008 -20.048 1.00 98.06 187 LYS A O 1
ATOM 1499 N N . ARG A 1 188 ? 31.129 -5.088 -18.828 1.00 97.38 188 ARG A N 1
ATOM 1500 C CA . ARG A 1 188 ? 30.982 -3.740 -18.266 1.00 97.38 188 ARG A CA 1
ATOM 1501 C C . ARG A 1 188 ? 30.853 -2.668 -19.347 1.00 97.38 188 ARG A C 1
ATOM 1503 O O . ARG A 1 188 ? 29.939 -1.860 -19.272 1.00 97.38 188 ARG A O 1
ATOM 1510 N N . GLU A 1 189 ? 31.665 -2.737 -20.396 1.00 97.25 189 GLU A N 1
ATOM 1511 C CA . GLU A 1 189 ? 31.599 -1.794 -21.519 1.00 97.25 189 GLU A CA 1
ATOM 1512 C C . GLU A 1 189 ? 30.243 -1.874 -22.247 1.00 97.25 189 GLU A C 1
ATOM 1514 O O . GLU A 1 189 ? 29.666 -0.860 -22.621 1.00 97.25 189 GLU A O 1
ATOM 1519 N N . GLN A 1 190 ? 29.676 -3.079 -22.377 1.00 98.12 190 GLN A N 1
ATOM 1520 C CA . GLN A 1 190 ? 28.353 -3.273 -22.981 1.00 98.12 190 GLN A CA 1
ATOM 1521 C C . GLN A 1 190 ? 27.239 -2.672 -22.114 1.00 98.12 190 GLN A C 1
ATOM 1523 O O . GLN A 1 190 ? 26.274 -2.129 -22.648 1.00 98.12 190 GLN A O 1
ATOM 1528 N N . ILE A 1 191 ? 27.367 -2.760 -20.786 1.00 98.25 191 ILE A N 1
ATOM 1529 C CA . ILE A 1 191 ? 26.428 -2.145 -19.840 1.00 98.25 191 ILE A CA 1
ATOM 1530 C C . ILE A 1 191 ? 26.512 -0.620 -19.927 1.00 98.25 191 ILE A C 1
ATOM 1532 O O . ILE A 1 191 ? 25.476 0.040 -19.959 1.00 98.25 191 ILE A O 1
ATOM 1536 N N . GLU A 1 192 ? 27.716 -0.056 -20.011 1.00 97.31 192 GLU A N 1
ATOM 1537 C CA . GLU A 1 192 ? 27.928 1.384 -20.202 1.00 97.31 192 GLU A CA 1
ATOM 1538 C C . GLU A 1 192 ? 27.274 1.882 -21.505 1.00 97.31 192 GLU A C 1
ATOM 1540 O O . GLU A 1 192 ? 26.555 2.884 -21.491 1.00 97.31 192 GLU A O 1
ATOM 1545 N N . ASP A 1 193 ? 27.450 1.157 -22.613 1.00 96.81 193 ASP A N 1
ATOM 1546 C CA . ASP A 1 193 ? 26.867 1.505 -23.915 1.00 96.81 193 ASP A CA 1
ATOM 1547 C C . ASP A 1 193 ? 25.328 1.474 -23.892 1.00 96.81 193 ASP A C 1
ATOM 1549 O O . ASP A 1 193 ? 24.673 2.435 -24.309 1.00 96.81 193 ASP A O 1
ATOM 1553 N N . VAL A 1 194 ? 24.717 0.408 -23.356 1.00 97.25 194 VAL A N 1
ATOM 1554 C CA . VAL A 1 194 ? 23.247 0.323 -23.265 1.00 97.25 194 VAL A CA 1
ATOM 1555 C C . VAL A 1 194 ? 22.671 1.309 -22.244 1.00 97.25 194 VAL A C 1
ATOM 1557 O O . VAL A 1 194 ? 21.576 1.823 -22.455 1.00 97.25 194 VAL A O 1
ATOM 1560 N N . THR A 1 195 ? 23.409 1.643 -21.181 1.00 96.69 195 THR A N 1
ATOM 1561 C CA . THR A 1 195 ? 23.004 2.671 -20.206 1.00 96.69 195 THR A CA 1
ATOM 1562 C C . THR A 1 195 ? 22.861 4.027 -20.889 1.00 96.69 195 THR A C 1
ATOM 1564 O O . THR A 1 195 ? 21.836 4.692 -20.727 1.00 96.69 195 THR A O 1
ATOM 1567 N N . LYS A 1 196 ? 23.855 4.423 -21.697 1.00 93.75 196 LYS A N 1
ATOM 1568 C CA . LYS A 1 196 ? 23.814 5.677 -22.467 1.00 93.75 196 LYS A CA 1
ATOM 1569 C C . LYS A 1 196 ? 22.641 5.691 -23.440 1.00 93.75 196 LYS A C 1
ATOM 1571 O O . LYS A 1 196 ? 21.913 6.676 -23.486 1.00 93.75 196 LYS A O 1
ATOM 1576 N N . TYR A 1 197 ? 22.419 4.585 -24.151 1.00 94.19 197 TYR A N 1
ATOM 1577 C CA . TYR A 1 197 ? 21.281 4.455 -25.059 1.00 94.19 197 TYR A CA 1
ATOM 1578 C C . TYR A 1 197 ? 19.935 4.612 -24.331 1.00 94.19 197 TYR A C 1
ATOM 1580 O O . TYR A 1 197 ? 19.114 5.435 -24.731 1.00 94.19 197 TYR A O 1
ATOM 1588 N N . VAL A 1 198 ? 19.722 3.878 -23.231 1.00 94.88 198 VAL A N 1
ATOM 1589 C CA . VAL A 1 198 ? 18.472 3.909 -22.450 1.00 94.88 198 VAL A CA 1
ATOM 1590 C C . VAL A 1 198 ? 18.206 5.291 -21.858 1.00 94.88 198 VAL A C 1
ATOM 1592 O O . VAL A 1 198 ? 17.088 5.788 -21.952 1.00 94.88 198 VAL A O 1
ATOM 1595 N N . LYS A 1 199 ? 19.234 5.951 -21.313 1.00 92.19 199 LYS A N 1
ATOM 1596 C CA . LYS A 1 199 ? 19.134 7.314 -20.768 1.00 92.19 199 LYS A CA 1
ATOM 1597 C C . LYS A 1 199 ? 18.615 8.323 -21.796 1.00 92.19 199 LYS A C 1
ATOM 1599 O O . LYS A 1 199 ? 18.020 9.330 -21.423 1.00 92.19 199 LYS A O 1
ATOM 1604 N N . GLU A 1 200 ? 18.823 8.069 -23.083 1.00 89.69 200 GLU A N 1
ATOM 1605 C CA . GLU A 1 200 ? 18.428 8.965 -24.168 1.00 89.69 200 GLU A CA 1
ATOM 1606 C C . GLU A 1 200 ? 17.144 8.550 -24.889 1.00 89.69 200 GLU A C 1
ATOM 1608 O O . GLU A 1 200 ? 16.666 9.314 -25.722 1.00 89.69 200 GLU A O 1
ATOM 1613 N N . LEU A 1 201 ? 16.537 7.407 -24.545 1.00 89.50 201 LEU A N 1
ATOM 1614 C CA . LEU A 1 201 ? 15.306 6.916 -25.184 1.00 89.50 201 LEU A CA 1
ATOM 1615 C C . LEU A 1 201 ? 14.117 7.877 -25.055 1.00 89.50 201 LEU A C 1
ATOM 1617 O O . LEU A 1 201 ? 13.251 7.891 -25.926 1.00 89.50 201 LEU A O 1
ATOM 1621 N N . HIS A 1 202 ? 14.068 8.686 -23.994 1.00 87.38 202 HIS A N 1
ATOM 1622 C CA . HIS A 1 202 ? 13.019 9.692 -23.805 1.00 87.38 202 HIS A CA 1
ATOM 1623 C C . HIS A 1 202 ? 13.185 10.923 -24.716 1.00 87.38 202 HIS A C 1
ATOM 1625 O O . HIS A 1 202 ? 12.240 11.696 -24.901 1.00 87.38 202 HIS A O 1
ATOM 1631 N N . LYS A 1 203 ? 14.377 11.142 -25.293 1.00 85.06 203 LYS A N 1
ATOM 1632 C CA . LYS A 1 203 ? 14.647 12.311 -26.135 1.00 85.06 203 LYS A CA 1
ATOM 1633 C C . LYS A 1 203 ? 13.978 12.133 -27.499 1.00 85.06 203 LYS A C 1
ATOM 1635 O O . LYS A 1 203 ? 14.177 11.139 -28.189 1.00 85.06 203 LYS A O 1
ATOM 1640 N N . LYS A 1 204 ? 13.207 13.143 -27.919 1.00 66.81 204 LYS A N 1
ATOM 1641 C CA . LYS A 1 204 ? 12.540 13.169 -29.237 1.00 66.81 204 LYS A CA 1
ATOM 1642 C C . LYS A 1 204 ? 13.517 13.319 -30.404 1.00 66.81 204 LYS A C 1
ATOM 1644 O O . LYS A 1 204 ? 13.211 12.886 -31.511 1.00 66.81 204 LYS A O 1
ATOM 1649 N N . GLU A 1 205 ? 14.663 13.947 -30.164 1.00 68.00 205 GLU A N 1
ATOM 1650 C CA . GLU A 1 205 ? 15.743 14.077 -31.138 1.00 68.00 205 GLU A CA 1
ATOM 1651 C C . GLU A 1 205 ? 16.827 13.056 -30.809 1.00 68.00 205 GLU A C 1
ATOM 1653 O O . GLU A 1 205 ? 17.237 12.930 -29.653 1.00 68.00 205 GLU A O 1
ATOM 1658 N N . MET A 1 206 ? 17.271 12.312 -31.826 1.00 61.94 206 MET A N 1
ATOM 1659 C CA . MET A 1 206 ? 18.364 11.364 -31.654 1.00 61.94 206 MET A CA 1
ATOM 1660 C C . MET A 1 206 ? 19.604 12.119 -31.186 1.00 61.94 206 MET A C 1
ATOM 1662 O O . MET A 1 206 ? 20.010 13.102 -31.808 1.00 61.94 206 MET A O 1
ATOM 1666 N N . ALA A 1 207 ? 20.200 11.651 -30.093 1.00 63.53 207 ALA A N 1
ATOM 1667 C CA . ALA A 1 207 ? 21.513 12.111 -29.690 1.00 63.53 207 ALA A CA 1
ATOM 1668 C C . ALA A 1 207 ? 22.542 11.840 -30.793 1.00 63.53 207 ALA A C 1
ATOM 1670 O O . ALA A 1 207 ? 22.312 11.040 -31.705 1.00 63.53 207 ALA A O 1
ATOM 1671 N N . GLU A 1 208 ? 23.681 12.523 -30.706 1.00 71.94 208 GLU A N 1
ATOM 1672 C CA . GLU A 1 208 ? 24.807 12.311 -31.608 1.00 71.94 208 GLU A CA 1
ATOM 1673 C C . GLU A 1 208 ? 25.114 10.807 -31.711 1.00 71.94 208 GLU A C 1
ATOM 1675 O O . GLU A 1 208 ? 25.311 10.133 -30.697 1.00 71.94 208 GLU A O 1
ATOM 1680 N N . GLU A 1 209 ? 25.092 10.261 -32.934 1.00 80.69 209 GLU A N 1
ATOM 1681 C CA . GLU A 1 209 ? 25.156 8.814 -33.179 1.00 80.69 209 GLU A CA 1
ATOM 1682 C C . GLU A 1 209 ? 26.596 8.287 -33.021 1.00 80.69 209 GLU A C 1
ATOM 1684 O O . GLU A 1 209 ? 27.238 7.824 -33.968 1.00 80.69 209 GLU A O 1
ATOM 1689 N N . THR A 1 210 ? 27.114 8.395 -31.799 1.00 88.31 210 THR A N 1
ATOM 1690 C CA . THR A 1 210 ? 28.409 7.858 -31.379 1.00 88.31 210 THR A CA 1
ATOM 1691 C C . THR A 1 210 ? 28.436 6.334 -31.518 1.00 88.31 210 THR A C 1
ATOM 1693 O O . THR A 1 210 ? 27.397 5.669 -31.506 1.00 88.31 210 THR A O 1
ATOM 1696 N N . ASP A 1 211 ? 29.632 5.749 -31.610 1.00 91.12 211 ASP A N 1
ATOM 1697 C CA . ASP A 1 211 ? 29.775 4.289 -31.689 1.00 91.12 211 ASP A CA 1
ATOM 1698 C C . ASP A 1 211 ? 29.184 3.589 -30.452 1.00 91.12 211 ASP A C 1
ATOM 1700 O O . ASP A 1 211 ? 28.486 2.584 -30.586 1.00 91.12 211 ASP A O 1
ATOM 1704 N N . ALA A 1 212 ? 29.349 4.189 -29.266 1.00 89.38 212 ALA A N 1
ATOM 1705 C CA . ALA A 1 212 ? 28.733 3.728 -28.019 1.00 89.38 212 ALA A CA 1
ATOM 1706 C C . ALA A 1 212 ? 27.197 3.683 -28.107 1.00 89.38 212 ALA A C 1
ATOM 1708 O O . ALA A 1 212 ? 26.573 2.703 -27.704 1.00 89.38 212 ALA A O 1
ATOM 1709 N N . TYR A 1 213 ? 26.572 4.711 -28.693 1.00 89.81 213 TYR A N 1
ATOM 1710 C CA . TYR A 1 213 ? 25.122 4.742 -28.891 1.00 89.81 213 TYR A CA 1
ATOM 1711 C C . TYR A 1 213 ? 24.652 3.631 -29.845 1.00 89.81 213 TYR A C 1
ATOM 1713 O O . TYR A 1 213 ? 23.646 2.966 -29.585 1.00 89.81 213 TYR A O 1
ATOM 1721 N N . LYS A 1 214 ? 25.388 3.382 -30.939 1.00 92.25 214 LYS A N 1
ATOM 1722 C CA . LYS A 1 214 ? 25.064 2.317 -31.908 1.00 92.25 214 LYS A CA 1
ATOM 1723 C C . LYS A 1 214 ? 25.151 0.930 -31.277 1.00 92.25 214 LYS A C 1
ATOM 1725 O O . LYS A 1 214 ? 24.228 0.136 -31.454 1.00 92.25 214 LYS A O 1
ATOM 1730 N N . HIS A 1 215 ? 26.214 0.666 -30.518 1.00 95.69 215 HIS A N 1
ATOM 1731 C CA . HIS A 1 215 ? 26.373 -0.586 -29.780 1.00 95.69 215 HIS A CA 1
ATOM 1732 C C . HIS A 1 215 ? 25.275 -0.751 -28.722 1.00 95.69 215 HIS A C 1
ATOM 1734 O O . HIS A 1 215 ? 24.640 -1.802 -28.652 1.00 95.69 215 HIS A O 1
ATOM 1740 N N . GLY A 1 216 ? 24.984 0.303 -27.952 1.00 95.81 216 GLY A N 1
ATOM 1741 C CA . GLY A 1 216 ? 23.915 0.308 -26.953 1.00 95.81 216 GLY A CA 1
ATOM 1742 C C . GLY A 1 216 ? 22.542 -0.002 -27.552 1.00 95.81 216 GLY A C 1
ATOM 1743 O O . GLY A 1 216 ? 21.802 -0.820 -27.005 1.00 95.81 216 GLY A O 1
ATOM 1744 N N . ARG A 1 217 ? 22.235 0.568 -28.725 1.00 94.81 217 ARG A N 1
ATOM 1745 C CA . ARG A 1 217 ? 21.009 0.281 -29.487 1.00 94.81 217 ARG A CA 1
ATOM 1746 C C . ARG A 1 217 ? 20.914 -1.189 -29.902 1.00 94.81 217 ARG A C 1
ATOM 1748 O O . ARG A 1 217 ? 19.847 -1.787 -29.788 1.00 94.81 217 ARG A O 1
ATOM 1755 N N . GLU A 1 218 ? 22.007 -1.780 -30.380 1.00 96.81 218 GLU A N 1
ATOM 1756 C CA . GLU A 1 218 ? 22.047 -3.196 -30.773 1.00 96.81 218 GLU A CA 1
ATOM 1757 C C . GLU A 1 218 ? 21.877 -4.132 -29.565 1.00 96.81 218 GLU A C 1
ATOM 1759 O O . GLU A 1 218 ? 21.101 -5.094 -29.616 1.00 96.81 218 GLU A O 1
ATOM 1764 N N . ILE A 1 219 ? 22.531 -3.810 -28.445 1.00 97.88 219 ILE A N 1
ATOM 1765 C CA . ILE A 1 219 ? 22.387 -4.538 -27.179 1.00 97.88 219 ILE A CA 1
ATOM 1766 C C . ILE A 1 219 ? 20.941 -4.459 -26.684 1.00 97.88 219 ILE A C 1
ATOM 1768 O O . ILE A 1 219 ? 20.371 -5.491 -26.321 1.00 97.88 219 ILE A O 1
ATOM 1772 N N . PHE A 1 220 ? 20.331 -3.271 -26.715 1.00 97.69 220 PHE A N 1
ATOM 1773 C CA . PHE A 1 220 ? 18.939 -3.067 -26.319 1.00 97.69 220 PHE A CA 1
ATOM 1774 C C . PHE A 1 220 ? 17.975 -3.873 -27.192 1.00 97.69 220 PHE A C 1
ATOM 1776 O O . PHE A 1 220 ? 17.107 -4.582 -26.676 1.00 97.69 220 PHE A O 1
ATOM 1783 N N . ALA A 1 221 ? 18.150 -3.813 -28.515 1.00 97.50 221 ALA A N 1
ATOM 1784 C CA . ALA A 1 221 ? 17.332 -4.566 -29.458 1.00 97.50 221 ALA A CA 1
ATOM 1785 C C . ALA A 1 221 ? 17.400 -6.076 -29.183 1.00 97.50 221 ALA A C 1
ATOM 1787 O O . ALA A 1 221 ? 16.370 -6.747 -29.220 1.00 97.50 221 ALA A O 1
ATOM 1788 N N . THR A 1 222 ? 18.584 -6.586 -28.843 1.00 97.31 222 THR A N 1
ATOM 1789 C CA . THR A 1 222 ? 18.825 -8.017 -28.609 1.00 97.31 222 THR A CA 1
ATOM 1790 C C . THR A 1 222 ? 18.323 -8.500 -27.246 1.00 97.31 222 THR A C 1
ATOM 1792 O O . THR A 1 222 ? 17.794 -9.605 -27.152 1.00 97.31 222 THR A O 1
ATOM 1795 N N . ASN A 1 223 ? 18.479 -7.696 -26.187 1.00 97.12 223 ASN A N 1
ATOM 1796 C CA . ASN A 1 223 ? 18.317 -8.166 -24.803 1.00 97.12 223 ASN A CA 1
ATOM 1797 C C . ASN A 1 223 ? 17.144 -7.531 -24.046 1.00 97.12 223 ASN A C 1
ATOM 1799 O O . ASN A 1 223 ? 16.635 -8.129 -23.101 1.00 97.12 223 ASN A O 1
ATOM 1803 N N . CYS A 1 224 ? 16.735 -6.316 -24.414 1.00 97.38 224 CYS A N 1
ATOM 1804 C CA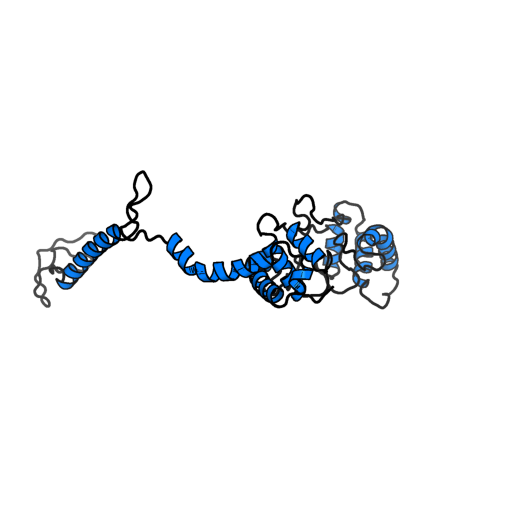 . CYS A 1 224 ? 15.814 -5.502 -23.614 1.00 97.38 224 CYS A CA 1
ATOM 1805 C C . CYS A 1 224 ? 14.444 -5.345 -24.283 1.00 97.38 224 CYS A C 1
ATOM 1807 O O . CYS A 1 224 ? 13.419 -5.296 -23.599 1.00 97.38 224 CYS A O 1
ATOM 1809 N N . SER A 1 225 ? 14.420 -5.289 -25.618 1.00 96.75 225 SER A N 1
ATOM 1810 C CA . SER A 1 225 ? 13.225 -4.938 -26.395 1.00 96.75 225 SER A CA 1
ATOM 1811 C C . SER A 1 225 ? 12.067 -5.936 -26.278 1.00 96.75 225 SER A C 1
ATOM 1813 O O . SER A 1 225 ? 10.913 -5.559 -26.470 1.00 96.75 225 SER A O 1
ATOM 1815 N N . SER A 1 226 ? 12.347 -7.193 -25.923 1.00 94.81 226 SER A N 1
ATOM 1816 C CA . SER A 1 226 ? 11.326 -8.228 -25.710 1.00 94.81 226 SER A CA 1
ATOM 1817 C C . SER A 1 226 ? 10.403 -7.922 -24.529 1.00 94.81 226 SER A C 1
ATOM 1819 O O . SER A 1 226 ? 9.230 -8.288 -24.567 1.00 94.81 226 SER A O 1
ATOM 1821 N N . CYS A 1 227 ? 10.915 -7.232 -23.506 1.00 96.06 227 CYS A N 1
ATOM 1822 C CA . CYS A 1 227 ? 10.144 -6.832 -22.332 1.00 96.06 227 CYS A CA 1
ATOM 1823 C C . CYS A 1 227 ? 9.790 -5.344 -22.369 1.00 96.06 227 CYS A C 1
ATOM 1825 O O . CYS A 1 227 ? 8.656 -4.984 -22.086 1.00 96.06 227 CYS A O 1
ATOM 1827 N N . HIS A 1 228 ? 10.736 -4.475 -22.733 1.00 96.50 228 HIS A N 1
ATOM 1828 C CA . HIS A 1 228 ? 10.543 -3.021 -22.682 1.00 96.50 228 HIS A CA 1
ATOM 1829 C C . HIS A 1 228 ? 10.020 -2.408 -23.986 1.00 96.50 228 HIS A C 1
ATOM 1831 O O . HIS A 1 228 ? 9.856 -1.193 -24.058 1.00 96.50 228 HIS A O 1
ATOM 1837 N N . GLY A 1 229 ? 9.761 -3.216 -25.014 1.00 95.62 229 GLY A N 1
ATO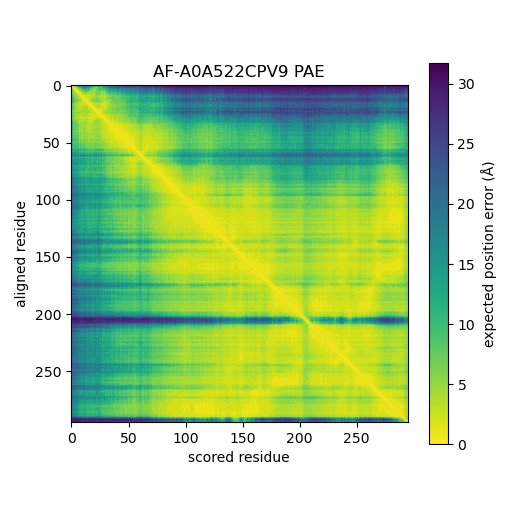M 1838 C CA . GLY A 1 229 ? 9.345 -2.725 -26.323 1.00 95.62 229 GLY A CA 1
ATOM 1839 C C . GLY A 1 229 ? 10.511 -2.197 -27.159 1.00 95.62 229 GLY A C 1
ATOM 1840 O O . GLY A 1 229 ? 11.623 -1.978 -26.671 1.00 95.62 229 GLY A O 1
ATOM 1841 N N . LYS A 1 230 ? 10.283 -2.016 -28.462 1.00 93.81 230 LYS A N 1
ATOM 1842 C CA . LYS A 1 230 ? 11.362 -1.661 -29.405 1.00 93.81 230 LYS A CA 1
ATOM 1843 C C . LYS A 1 230 ? 11.857 -0.232 -29.224 1.00 93.81 230 LYS A C 1
ATOM 1845 O O . LYS A 1 230 ? 13.020 0.039 -29.502 1.00 93.81 230 LYS A O 1
ATOM 1850 N N . ALA A 1 231 ? 10.977 0.653 -28.780 1.00 91.75 231 ALA A N 1
ATOM 1851 C CA . ALA A 1 231 ? 11.251 2.055 -28.523 1.00 91.75 231 ALA A CA 1
ATOM 1852 C C . ALA A 1 231 ? 11.211 2.377 -27.020 1.00 91.75 231 ALA A C 1
ATOM 1854 O O . ALA A 1 231 ? 11.097 3.547 -26.665 1.00 91.75 231 ALA A O 1
ATOM 1855 N N . GLY A 1 232 ? 11.276 1.373 -26.135 1.00 94.25 232 GLY A N 1
ATOM 1856 C CA . GLY A 1 232 ? 11.189 1.587 -24.689 1.00 94.25 232 GLY A CA 1
ATOM 1857 C C . GLY A 1 232 ? 9.778 1.920 -24.196 1.00 94.25 232 GLY A C 1
ATOM 1858 O O . GLY A 1 232 ? 9.634 2.538 -23.148 1.00 94.25 232 GLY A O 1
ATOM 1859 N N . GLU A 1 233 ? 8.732 1.561 -24.938 1.00 93.69 233 GLU A N 1
ATOM 1860 C CA . GLU A 1 233 ? 7.332 1.824 -24.589 1.00 93.69 233 GLU A CA 1
ATOM 1861 C C . GLU A 1 233 ? 6.794 1.004 -23.402 1.00 93.69 233 GLU A C 1
ATOM 1863 O O . GLU A 1 233 ? 5.667 1.244 -22.972 1.00 93.69 233 GLU A O 1
ATOM 1868 N N . GLY A 1 234 ? 7.586 0.076 -22.859 1.00 94.69 234 GLY A N 1
ATOM 1869 C CA . GLY A 1 234 ? 7.209 -0.784 -21.739 1.00 94.69 234 GLY A CA 1
ATOM 1870 C C . GLY A 1 234 ? 6.220 -1.887 -22.125 1.00 94.69 234 GLY A C 1
ATOM 1871 O O . GLY A 1 234 ? 5.745 -1.976 -23.258 1.00 94.69 234 GLY A O 1
ATOM 1872 N N . ASN A 1 235 ? 5.903 -2.753 -21.164 1.00 94.88 235 ASN A N 1
ATOM 1873 C CA . ASN A 1 235 ? 4.898 -3.798 -21.340 1.00 94.88 235 ASN A CA 1
ATOM 1874 C C . ASN A 1 235 ? 4.186 -4.106 -20.017 1.00 94.88 235 ASN A C 1
ATOM 1876 O O . ASN A 1 235 ? 4.748 -4.729 -19.111 1.00 94.88 235 ASN A O 1
ATOM 1880 N N . ALA A 1 236 ? 2.910 -3.722 -19.952 1.00 93.62 236 ALA A N 1
ATOM 1881 C CA . ALA A 1 236 ? 2.073 -3.885 -18.770 1.00 93.62 236 ALA A CA 1
ATOM 1882 C C . ALA A 1 236 ? 1.755 -5.349 -18.414 1.00 93.62 236 ALA A C 1
ATOM 1884 O O . ALA A 1 236 ? 1.465 -5.655 -17.256 1.00 93.62 236 ALA A O 1
ATOM 1885 N N . GLU A 1 237 ? 1.814 -6.270 -19.381 1.00 92.31 237 GLU A N 1
ATOM 1886 C CA . GLU A 1 237 ? 1.552 -7.695 -19.136 1.00 92.31 237 GLU A CA 1
ATOM 1887 C C . GLU A 1 237 ? 2.632 -8.332 -18.259 1.00 92.31 237 GLU A C 1
ATOM 1889 O O . GLU A 1 237 ? 2.345 -9.240 -17.477 1.00 92.31 237 GLU A O 1
ATOM 1894 N N . VAL A 1 238 ? 3.857 -7.816 -18.363 1.00 93.31 238 VAL A N 1
ATOM 1895 C CA . VAL A 1 238 ? 5.042 -8.295 -17.644 1.00 93.31 238 VAL A CA 1
ATOM 1896 C C . VAL A 1 238 ? 5.585 -7.274 -16.645 1.00 93.31 238 VAL A C 1
ATOM 1898 O O . VAL A 1 238 ? 6.653 -7.477 -16.078 1.00 93.31 238 VAL A O 1
ATOM 1901 N N . GLY A 1 239 ? 4.887 -6.166 -16.393 1.00 93.75 239 GLY A N 1
ATOM 1902 C CA . GLY A 1 239 ? 5.356 -5.196 -15.403 1.00 93.75 239 GLY A CA 1
ATOM 1903 C C . GLY A 1 239 ? 6.576 -4.386 -15.841 1.00 93.75 239 GLY A C 1
ATOM 1904 O O . GLY A 1 239 ? 7.235 -3.791 -14.988 1.00 93.75 239 GLY A O 1
ATOM 1905 N N . ALA A 1 240 ? 6.934 -4.416 -17.130 1.00 94.56 240 ALA A N 1
ATOM 1906 C CA . ALA A 1 240 ? 8.133 -3.758 -17.629 1.00 94.56 240 ALA A CA 1
ATOM 1907 C C . ALA A 1 240 ? 7.867 -2.251 -17.778 1.00 94.56 240 ALA A C 1
ATOM 1909 O O . ALA A 1 240 ? 6.994 -1.881 -18.571 1.00 94.56 240 ALA A O 1
ATOM 1910 N N . PRO A 1 241 ? 8.597 -1.383 -17.048 1.00 93.75 241 PRO A N 1
ATOM 1911 C CA . PRO A 1 241 ? 8.400 0.057 -17.123 1.00 93.75 241 PRO A CA 1
ATOM 1912 C C . PRO A 1 241 ? 8.715 0.588 -18.514 1.00 93.75 241 PRO A C 1
ATOM 1914 O O . PRO A 1 241 ? 9.532 0.022 -19.258 1.00 93.75 241 PRO A O 1
ATOM 1917 N N . ARG A 1 242 ? 8.099 1.727 -18.815 1.00 93.94 242 ARG A N 1
ATOM 1918 C CA . ARG A 1 242 ? 8.511 2.584 -19.916 1.00 93.94 242 ARG A CA 1
ATOM 1919 C C . ARG A 1 242 ? 9.921 3.093 -19.630 1.00 93.94 242 ARG A C 1
ATOM 1921 O O . ARG A 1 242 ? 10.284 3.366 -18.493 1.00 93.94 242 ARG A O 1
ATOM 1928 N N . LEU A 1 243 ? 10.736 3.146 -20.670 1.00 95.12 243 LEU A N 1
ATOM 1929 C CA . LEU A 1 243 ? 12.097 3.684 -20.642 1.00 95.12 243 LEU A CA 1
ATOM 1930 C C . LEU A 1 243 ? 12.216 4.935 -21.523 1.00 95.12 243 LEU A C 1
ATOM 1932 O O . LEU A 1 243 ? 13.278 5.544 -21.598 1.00 95.12 243 LEU A O 1
ATOM 1936 N N . ASN A 1 244 ? 11.134 5.292 -22.220 1.00 92.81 244 ASN A N 1
ATOM 1937 C CA . ASN A 1 244 ? 11.052 6.420 -23.141 1.00 92.81 244 ASN A CA 1
ATOM 1938 C C . ASN A 1 244 ? 10.270 7.616 -22.589 1.00 92.81 244 ASN A C 1
ATOM 1940 O O . ASN A 1 244 ? 9.794 8.455 -23.355 1.00 92.81 244 ASN A O 1
ATOM 1944 N N . ASP A 1 245 ? 10.138 7.699 -21.271 1.00 90.44 245 ASP A N 1
ATOM 1945 C CA . ASP A 1 245 ? 9.630 8.867 -20.569 1.00 90.44 245 ASP A CA 1
ATOM 1946 C C . ASP A 1 245 ? 10.575 9.268 -19.424 1.00 90.44 245 ASP A C 1
ATOM 1948 O O . ASP A 1 245 ? 11.695 8.765 -19.287 1.00 90.44 245 ASP A O 1
ATOM 1952 N N . GLU A 1 246 ? 10.154 10.262 -18.651 1.00 89.19 246 GLU A N 1
ATOM 1953 C CA . GLU A 1 246 ? 10.930 10.815 -17.542 1.00 89.19 246 GLU A CA 1
ATOM 1954 C C . GLU A 1 246 ? 10.489 10.249 -16.180 1.00 89.19 246 GLU A C 1
ATOM 1956 O O . GLU A 1 246 ? 10.944 10.728 -15.139 1.00 89.19 246 GLU A O 1
ATOM 1961 N N . ILE A 1 247 ? 9.625 9.227 -16.159 1.00 89.12 247 ILE A N 1
ATOM 1962 C CA . ILE A 1 247 ? 9.080 8.650 -14.928 1.00 89.12 247 ILE A CA 1
ATOM 1963 C C . ILE A 1 247 ? 9.906 7.416 -14.557 1.00 89.12 247 ILE A C 1
ATOM 1965 O O . ILE A 1 247 ? 9.902 6.396 -15.237 1.00 89.12 247 ILE A O 1
ATOM 1969 N N . TRP A 1 248 ? 10.644 7.498 -13.446 1.00 90.75 248 TRP A N 1
ATOM 1970 C CA . TRP A 1 248 ? 11.576 6.445 -13.034 1.00 90.75 248 TRP A CA 1
ATOM 1971 C C . TRP A 1 248 ? 11.324 5.976 -11.605 1.00 90.75 248 TRP A C 1
ATOM 1973 O O . TRP A 1 248 ? 11.404 6.755 -10.658 1.00 90.75 248 TRP A O 1
ATOM 1983 N N . LEU A 1 249 ? 11.150 4.663 -11.426 1.00 91.19 249 LEU A N 1
ATOM 1984 C CA . LEU A 1 249 ? 10.987 4.054 -10.099 1.00 91.19 249 LEU A CA 1
ATOM 1985 C C . LEU A 1 249 ? 12.300 3.965 -9.298 1.00 91.19 249 LEU A C 1
ATOM 1987 O O . LEU A 1 249 ? 12.288 4.028 -8.067 1.00 91.19 249 LEU A O 1
ATOM 1991 N N . TRP A 1 250 ? 13.433 3.775 -9.981 1.00 91.56 250 TRP A N 1
ATOM 1992 C CA . TRP A 1 250 ? 14.748 3.539 -9.357 1.00 91.56 250 TRP A CA 1
ATOM 1993 C C . TRP A 1 250 ? 15.778 4.652 -9.631 1.00 91.56 250 TRP A C 1
ATOM 1995 O O . TRP A 1 250 ? 16.897 4.598 -9.109 1.00 91.56 250 TRP A O 1
ATOM 2005 N N . GLY A 1 251 ? 15.365 5.702 -10.348 1.00 92.00 251 GLY A N 1
ATOM 2006 C CA . GLY A 1 251 ? 16.192 6.826 -10.803 1.00 92.00 251 GLY A CA 1
ATOM 2007 C C . GLY A 1 251 ? 16.561 6.721 -12.288 1.00 92.00 251 GLY A C 1
ATOM 2008 O O . GLY A 1 251 ? 16.896 5.638 -12.759 1.00 92.00 251 GLY A O 1
ATOM 2009 N N . GLY A 1 252 ? 16.484 7.848 -13.005 1.00 91.25 252 GLY A N 1
ATOM 2010 C CA . GLY A 1 252 ? 16.790 7.959 -14.443 1.00 91.25 252 GLY A CA 1
ATOM 2011 C C . GLY A 1 252 ? 18.161 8.567 -14.757 1.00 91.25 252 GLY A C 1
ATOM 2012 O O . GLY A 1 252 ? 18.478 8.836 -15.914 1.00 91.25 252 GLY A O 1
ATOM 2013 N N . ASP A 1 253 ? 18.977 8.828 -13.735 1.00 93.31 253 ASP A N 1
ATOM 2014 C CA . ASP A 1 253 ? 20.376 9.201 -13.923 1.00 93.31 253 ASP A CA 1
ATOM 2015 C C . ASP A 1 253 ? 21.218 7.994 -14.375 1.00 93.31 253 ASP A C 1
ATOM 2017 O O . ASP A 1 253 ? 20.830 6.835 -14.219 1.00 93.31 253 ASP A O 1
ATOM 2021 N N . GLU A 1 254 ? 22.385 8.276 -14.953 1.00 94.12 254 GLU A N 1
ATOM 2022 C CA . GLU A 1 254 ? 23.252 7.263 -15.564 1.00 94.12 254 GLU A CA 1
ATOM 2023 C C . GLU A 1 254 ? 23.684 6.177 -14.575 1.00 94.12 254 GLU A C 1
ATOM 2025 O O . GLU A 1 254 ? 23.623 4.994 -14.909 1.00 94.12 254 GLU A O 1
ATOM 2030 N N . ASP A 1 255 ? 24.033 6.561 -13.345 1.00 96.62 255 ASP A N 1
ATOM 2031 C CA . ASP A 1 255 ? 24.467 5.624 -12.309 1.00 96.62 255 ASP A CA 1
ATOM 2032 C C . ASP A 1 255 ? 23.311 4.712 -11.873 1.00 96.62 255 ASP A C 1
ATOM 2034 O O . ASP A 1 255 ? 23.491 3.499 -11.719 1.00 96.62 255 ASP A O 1
ATOM 2038 N N . SER A 1 256 ? 22.104 5.268 -11.710 1.00 96.12 256 SER A N 1
ATOM 2039 C CA . SER A 1 256 ? 20.903 4.497 -11.364 1.00 96.12 256 SER A CA 1
ATOM 2040 C C . SER A 1 256 ? 20.515 3.500 -12.465 1.00 96.12 256 SER A C 1
ATOM 2042 O O . SER A 1 256 ? 20.207 2.340 -12.159 1.00 96.12 256 SER A O 1
ATOM 2044 N N . ILE A 1 257 ? 20.574 3.907 -13.739 1.00 96.56 257 ILE A N 1
ATOM 2045 C CA . ILE A 1 257 ? 20.298 3.023 -14.883 1.00 96.56 257 ILE A CA 1
ATOM 2046 C C . ILE A 1 257 ? 21.369 1.930 -14.971 1.00 96.56 257 ILE A C 1
ATOM 2048 O O . ILE A 1 257 ? 21.029 0.745 -15.011 1.00 96.56 257 ILE A O 1
ATOM 2052 N N . HIS A 1 258 ? 22.653 2.295 -14.910 1.00 97.75 258 HIS A N 1
ATOM 2053 C CA . HIS A 1 258 ? 23.766 1.344 -14.927 1.00 97.75 258 HIS A CA 1
ATOM 2054 C C . HIS A 1 258 ? 23.630 0.309 -13.802 1.00 97.75 258 HIS A C 1
ATOM 2056 O O . HIS A 1 258 ? 23.767 -0.897 -14.027 1.00 97.75 258 HIS A O 1
ATOM 2062 N N . ASN A 1 259 ? 23.316 0.758 -12.582 1.00 97.31 259 ASN A N 1
ATOM 2063 C CA . ASN A 1 259 ? 23.100 -0.129 -11.444 1.00 97.31 259 ASN A CA 1
ATOM 2064 C C . ASN A 1 259 ? 21.903 -1.066 -11.656 1.00 97.31 259 ASN A C 1
ATOM 2066 O O . ASN A 1 259 ? 22.007 -2.254 -11.349 1.00 97.31 259 ASN A O 1
ATOM 2070 N N . THR A 1 260 ? 20.796 -0.559 -12.205 1.00 96.50 260 THR A N 1
ATOM 2071 C CA . THR A 1 260 ? 19.607 -1.365 -12.518 1.00 96.50 260 THR A CA 1
ATOM 2072 C C . THR A 1 260 ? 19.943 -2.470 -13.518 1.00 96.50 260 THR A C 1
ATOM 2074 O O . THR A 1 260 ? 19.620 -3.629 -13.278 1.00 96.50 260 THR A O 1
ATOM 2077 N N . ILE A 1 261 ? 20.657 -2.147 -14.599 1.00 97.81 261 ILE A N 1
ATOM 2078 C CA . ILE A 1 261 ? 21.063 -3.130 -15.615 1.00 97.81 261 ILE A CA 1
ATOM 2079 C C . ILE A 1 261 ? 22.060 -4.141 -15.033 1.00 97.81 261 ILE A C 1
ATOM 2081 O O . ILE A 1 261 ? 21.984 -5.336 -15.314 1.00 97.81 261 ILE A O 1
ATOM 2085 N N . THR A 1 262 ? 22.970 -3.683 -14.173 1.00 98.31 262 THR A N 1
ATOM 2086 C CA . THR A 1 262 ? 23.993 -4.533 -13.553 1.00 98.31 262 THR A CA 1
ATOM 2087 C C . THR A 1 262 ? 23.396 -5.531 -12.564 1.00 98.31 262 THR A C 1
ATOM 2089 O O . THR A 1 262 ? 23.741 -6.711 -12.611 1.00 98.31 262 THR A O 1
ATOM 2092 N N . ASN A 1 263 ? 22.529 -5.064 -11.661 1.00 97.06 263 ASN A N 1
ATOM 2093 C CA . ASN A 1 263 ? 22.126 -5.808 -10.463 1.00 97.06 263 ASN A CA 1
ATOM 2094 C C . ASN A 1 263 ? 20.671 -6.289 -10.475 1.00 97.06 263 ASN A C 1
ATOM 2096 O O . ASN A 1 263 ? 20.330 -7.164 -9.671 1.00 97.06 263 ASN A O 1
ATOM 2100 N N . ALA A 1 264 ? 19.850 -5.750 -11.380 1.00 94.62 264 ALA A N 1
ATOM 2101 C CA . ALA A 1 264 ? 18.396 -5.850 -11.375 1.00 94.62 264 ALA A CA 1
ATOM 2102 C C . ALA A 1 264 ? 17.753 -5.387 -10.053 1.00 94.62 264 ALA A C 1
ATOM 2104 O O . ALA A 1 264 ? 18.405 -5.132 -9.038 1.00 94.62 264 ALA A O 1
ATOM 2105 N N . HIS A 1 265 ? 16.427 -5.281 -10.064 1.00 91.12 265 HIS A N 1
ATOM 2106 C CA . HIS A 1 265 ? 15.629 -5.022 -8.873 1.00 91.12 265 HIS A CA 1
ATOM 2107 C C . HIS A 1 265 ? 14.481 -6.024 -8.802 1.00 91.12 265 HIS A C 1
ATOM 2109 O O . HIS A 1 265 ? 13.838 -6.315 -9.809 1.00 91.12 265 HIS A O 1
ATOM 2115 N N . LEU A 1 266 ? 14.203 -6.523 -7.597 1.00 89.75 266 LEU A N 1
ATOM 2116 C CA . LEU A 1 266 ? 13.052 -7.381 -7.331 1.00 89.75 266 LEU A CA 1
ATOM 2117 C C . LEU A 1 266 ? 12.049 -6.624 -6.459 1.00 89.75 266 LEU A C 1
ATOM 2119 O O . LEU A 1 266 ? 12.066 -6.725 -5.235 1.00 89.75 266 LEU A O 1
ATOM 2123 N N . GLY A 1 267 ? 11.198 -5.825 -7.103 1.00 91.62 267 GLY A N 1
ATOM 2124 C CA . GLY A 1 267 ? 10.091 -5.155 -6.424 1.00 91.62 267 GLY A CA 1
ATOM 2125 C C . GLY A 1 267 ? 9.037 -6.165 -5.972 1.00 91.62 267 GLY A C 1
ATOM 2126 O O . GLY A 1 267 ? 8.688 -7.072 -6.730 1.00 91.62 267 GLY A O 1
ATOM 2127 N N . VAL A 1 268 ? 8.523 -5.999 -4.753 1.00 95.50 268 VAL A N 1
ATOM 2128 C CA . VAL A 1 268 ? 7.457 -6.839 -4.195 1.00 95.50 268 VAL A CA 1
ATOM 2129 C C . VAL A 1 268 ? 6.271 -5.962 -3.821 1.00 95.50 268 VAL A C 1
ATOM 2131 O O . VAL A 1 268 ? 6.415 -4.993 -3.077 1.00 95.50 268 VAL A O 1
ATOM 2134 N N . MET A 1 269 ? 5.093 -6.339 -4.309 1.00 97.00 269 MET A N 1
ATOM 2135 C CA . MET A 1 269 ? 3.807 -5.835 -3.844 1.00 97.00 269 MET A CA 1
ATOM 2136 C C . MET A 1 269 ? 3.096 -7.013 -3.162 1.00 97.00 269 MET A C 1
ATOM 2138 O O . MET A 1 269 ? 2.816 -8.008 -3.833 1.00 97.00 269 MET A O 1
ATOM 2142 N N . PRO A 1 270 ? 2.877 -6.983 -1.836 1.00 97.38 270 PRO A N 1
ATOM 2143 C CA . PRO A 1 270 ? 2.325 -8.127 -1.118 1.00 97.38 270 PRO A CA 1
ATOM 2144 C C . PRO A 1 270 ? 0.877 -8.402 -1.538 1.00 97.38 270 PRO A C 1
ATOM 2146 O O . PRO A 1 270 ? 0.130 -7.482 -1.853 1.00 97.38 270 PRO A O 1
ATOM 2149 N N . THR A 1 271 ? 0.461 -9.667 -1.497 1.00 97.88 271 THR A N 1
ATOM 2150 C CA . THR A 1 271 ? -0.954 -10.023 -1.676 1.00 97.88 271 THR A CA 1
ATOM 2151 C C . THR A 1 271 ? -1.786 -9.525 -0.491 1.00 97.88 271 THR A C 1
ATOM 2153 O O . THR A 1 271 ? -1.365 -9.642 0.664 1.00 97.88 271 THR A O 1
ATOM 2156 N N . TRP A 1 272 ? -2.976 -8.989 -0.773 1.00 98.00 272 TRP A N 1
ATOM 2157 C CA . TRP A 1 272 ? -3.925 -8.543 0.253 1.00 98.00 272 TRP A CA 1
ATOM 2158 C C . TRP A 1 272 ? -5.129 -9.468 0.434 1.00 98.00 272 TRP A C 1
ATOM 2160 O O . TRP A 1 272 ? -5.865 -9.300 1.403 1.00 98.00 272 TRP A O 1
ATOM 2170 N N . GLU A 1 273 ? -5.298 -10.476 -0.425 1.00 95.25 273 GLU A N 1
ATOM 2171 C CA . GLU A 1 273 ? -6.444 -11.400 -0.415 1.00 95.25 273 GLU A CA 1
ATOM 2172 C C . GLU A 1 273 ? -6.634 -12.152 0.914 1.00 95.25 273 GLU A C 1
ATOM 2174 O O . GLU A 1 273 ? -7.753 -12.480 1.294 1.00 95.25 273 GLU A O 1
ATOM 2179 N N . HIS A 1 274 ? -5.559 -12.402 1.664 1.00 93.50 274 HIS A N 1
ATOM 2180 C CA . HIS A 1 274 ? -5.646 -13.088 2.960 1.00 93.50 274 HIS A CA 1
ATOM 2181 C C . HIS A 1 274 ? -5.879 -12.152 4.151 1.00 93.50 274 HIS A C 1
ATOM 2183 O O . HIS A 1 274 ? -6.068 -12.620 5.274 1.00 93.50 274 HIS A O 1
ATOM 2189 N N . ARG A 1 275 ? -5.811 -10.835 3.935 1.00 95.31 275 ARG A N 1
ATOM 2190 C CA . ARG A 1 275 ? -5.866 -9.827 5.003 1.00 95.31 275 ARG A CA 1
ATOM 2191 C C . ARG A 1 275 ? -7.089 -8.929 4.908 1.00 95.31 275 ARG A C 1
ATOM 2193 O O . ARG A 1 275 ? -7.562 -8.464 5.941 1.00 95.31 275 ARG A O 1
ATOM 2200 N N . LEU A 1 276 ? -7.563 -8.679 3.695 1.00 96.75 276 LEU A N 1
ATOM 2201 C CA . LEU A 1 276 ? -8.714 -7.840 3.402 1.00 96.75 276 LEU A CA 1
ATOM 2202 C C . LEU A 1 276 ? -9.745 -8.672 2.647 1.00 96.75 276 LEU A C 1
ATOM 2204 O O . LEU A 1 276 ? -9.389 -9.497 1.808 1.00 96.75 276 LEU A O 1
ATOM 2208 N N . ASP A 1 277 ? -11.019 -8.450 2.952 1.00 94.94 277 ASP A N 1
ATOM 2209 C CA . ASP A 1 277 ? -12.111 -9.030 2.182 1.00 94.94 277 ASP A CA 1
ATOM 2210 C C . ASP A 1 277 ? -12.192 -8.419 0.770 1.00 94.94 277 ASP A C 1
ATOM 2212 O O . ASP A 1 277 ? -11.647 -7.344 0.495 1.00 94.94 277 ASP A O 1
ATOM 2216 N N . ASP A 1 278 ? -12.886 -9.119 -0.130 1.00 95.75 278 ASP A N 1
ATOM 2217 C CA . ASP A 1 278 ? -13.026 -8.728 -1.536 1.00 95.75 278 ASP A CA 1
ATOM 2218 C C . ASP A 1 278 ? -13.644 -7.333 -1.709 1.00 95.75 278 ASP A C 1
ATOM 2220 O O . ASP A 1 278 ? -13.175 -6.548 -2.534 1.00 95.75 278 ASP A O 1
ATOM 2224 N N . ASP A 1 279 ? -14.646 -6.983 -0.899 1.00 95.62 279 ASP A N 1
ATOM 2225 C CA . ASP A 1 279 ? -15.309 -5.683 -0.993 1.00 95.62 279 ASP A CA 1
ATOM 2226 C C . ASP A 1 279 ? -14.341 -4.565 -0.580 1.00 95.62 279 ASP A C 1
ATOM 2228 O O . ASP A 1 279 ? -14.254 -3.538 -1.254 1.00 95.62 279 ASP A O 1
ATOM 2232 N N . THR A 1 280 ? -13.523 -4.784 0.453 1.00 97.00 280 THR A N 1
ATOM 2233 C CA . THR A 1 280 ? -12.444 -3.860 0.831 1.00 97.00 280 THR A CA 1
ATOM 2234 C C . THR A 1 280 ? -11.393 -3.708 -0.271 1.00 97.00 280 THR A C 1
ATOM 2236 O O . THR A 1 280 ? -10.963 -2.587 -0.555 1.00 97.00 280 THR A O 1
ATOM 2239 N N . ILE A 1 281 ? -11.001 -4.795 -0.941 1.00 97.81 281 ILE A N 1
ATOM 2240 C CA . ILE A 1 281 ? -10.063 -4.740 -2.074 1.00 97.81 281 ILE A CA 1
ATOM 2241 C C . ILE A 1 281 ? -10.677 -3.984 -3.263 1.00 97.81 281 ILE A C 1
ATOM 2243 O O . ILE A 1 281 ? -9.990 -3.184 -3.906 1.00 97.81 281 ILE A O 1
ATOM 2247 N N . LYS A 1 282 ? -11.973 -4.158 -3.538 1.00 97.44 282 LYS A N 1
ATOM 2248 C CA . LYS A 1 282 ? -12.690 -3.381 -4.562 1.00 97.44 282 LYS A CA 1
ATOM 2249 C C . LYS A 1 282 ? -12.731 -1.895 -4.225 1.00 97.44 282 LYS A C 1
ATOM 2251 O O . LYS A 1 282 ? -12.409 -1.077 -5.083 1.00 97.44 282 LYS A O 1
ATOM 2256 N N . MET A 1 283 ? -13.050 -1.543 -2.977 1.00 97.69 283 MET A N 1
ATOM 2257 C CA . MET A 1 283 ? -13.020 -0.154 -2.504 1.00 97.69 283 MET A CA 1
ATOM 2258 C C . MET A 1 283 ? -11.628 0.469 -2.663 1.00 97.69 283 MET A C 1
ATOM 2260 O O . MET A 1 283 ? -11.507 1.582 -3.170 1.00 97.69 283 MET A O 1
ATOM 2264 N N . LEU A 1 284 ? -10.567 -0.263 -2.301 1.00 97.44 284 LEU A N 1
ATOM 2265 C CA . LEU A 1 284 ? -9.182 0.161 -2.534 1.00 97.44 284 LEU A CA 1
ATOM 2266 C C . LEU A 1 284 ? -8.886 0.386 -4.019 1.00 97.44 284 LEU A C 1
ATOM 2268 O O . LEU A 1 284 ? -8.265 1.385 -4.368 1.00 97.44 284 LEU A O 1
ATOM 2272 N N . SER A 1 285 ? -9.338 -0.520 -4.885 1.00 96.81 285 SER A N 1
ATOM 2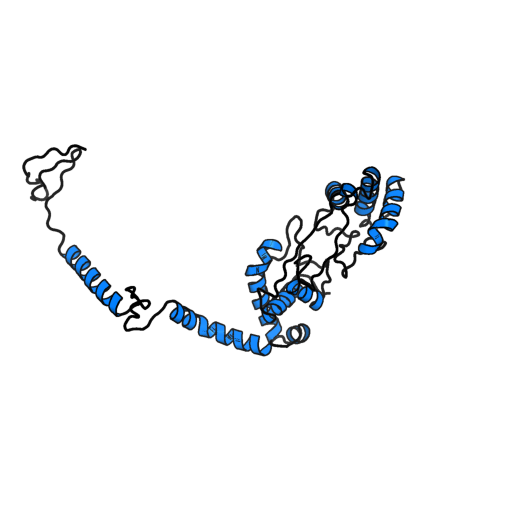273 C CA . SER A 1 285 ? -9.102 -0.441 -6.331 1.00 96.81 285 SER A CA 1
ATOM 2274 C C . SER A 1 285 ? -9.767 0.792 -6.937 1.00 96.81 285 SER A C 1
ATOM 2276 O O . SER A 1 285 ? -9.134 1.522 -7.693 1.00 96.81 285 SER A O 1
ATOM 2278 N N . ILE A 1 286 ? -11.016 1.060 -6.545 1.00 96.62 286 ILE A N 1
ATOM 2279 C CA . ILE A 1 286 ? -11.780 2.247 -6.950 1.00 96.62 286 ILE A CA 1
ATOM 2280 C C . ILE A 1 286 ? -11.107 3.524 -6.448 1.00 96.62 286 ILE A C 1
ATOM 2282 O O . ILE A 1 286 ? -10.926 4.470 -7.211 1.00 96.62 286 ILE A O 1
ATOM 2286 N N . TYR A 1 287 ? -10.692 3.544 -5.180 1.00 96.94 287 TYR A N 1
ATOM 2287 C CA . TYR A 1 287 ? -9.997 4.692 -4.613 1.00 96.94 287 TYR A CA 1
ATOM 2288 C C . TYR A 1 287 ? -8.680 4.976 -5.337 1.00 96.94 287 TYR A C 1
ATOM 2290 O O . TYR A 1 287 ? -8.465 6.103 -5.767 1.00 96.94 287 TYR A O 1
ATOM 2298 N N . VAL A 1 288 ? -7.826 3.971 -5.533 1.00 95.88 288 VAL A N 1
ATOM 2299 C CA . VAL A 1 288 ? -6.548 4.132 -6.241 1.00 95.88 288 VAL A CA 1
ATOM 2300 C C . VAL A 1 288 ? -6.767 4.583 -7.690 1.00 95.88 288 VAL A C 1
ATOM 2302 O O . VAL A 1 288 ? -6.113 5.524 -8.128 1.00 95.88 288 VAL A O 1
ATOM 2305 N N . HIS A 1 289 ? -7.735 4.000 -8.405 1.00 95.06 289 HIS A N 1
ATOM 2306 C CA . HIS A 1 289 ? -8.098 4.426 -9.766 1.00 95.06 289 HIS A CA 1
ATOM 2307 C C . HIS A 1 289 ? -8.530 5.899 -9.821 1.00 95.06 289 HIS A C 1
ATOM 2309 O O . HIS A 1 289 ? -8.194 6.606 -10.767 1.00 95.06 289 HIS A O 1
ATOM 2315 N N . SER A 1 290 ? -9.204 6.392 -8.776 1.00 93.69 290 SER A N 1
ATOM 2316 C CA . SER A 1 290 ? -9.628 7.796 -8.686 1.00 93.69 290 SER A CA 1
ATOM 2317 C C . SER A 1 290 ? -8.482 8.802 -8.488 1.00 93.69 290 SER A C 1
ATOM 2319 O O . SER A 1 290 ? -8.685 9.990 -8.734 1.00 93.69 290 SER A O 1
ATOM 2321 N N . LEU A 1 291 ? -7.295 8.359 -8.045 1.00 91.69 291 LEU A N 1
ATOM 2322 C CA . LEU A 1 291 ? -6.149 9.236 -7.762 1.00 91.69 291 LEU A CA 1
ATOM 2323 C C . LEU A 1 291 ? -5.315 9.553 -9.007 1.00 91.69 291 LEU A C 1
ATOM 2325 O O . LEU A 1 291 ? -4.803 10.663 -9.114 1.00 91.69 291 LEU A O 1
ATOM 2329 N N . GLY A 1 292 ? -5.160 8.577 -9.904 1.00 72.00 292 GLY A N 1
ATOM 2330 C CA . GLY A 1 292 ? -4.219 8.588 -11.032 1.00 72.00 292 GLY A CA 1
ATOM 2331 C C . GLY A 1 292 ? -4.887 8.396 -12.395 1.00 72.00 292 GLY A C 1
ATOM 2332 O O . GLY A 1 292 ? -4.480 7.541 -13.173 1.00 72.00 292 GLY A O 1
ATOM 2333 N N . GLY A 1 293 ? -5.966 9.143 -12.649 1.00 55.00 293 GLY A N 1
ATOM 2334 C CA . GLY A 1 293 ? -6.254 9.628 -14.002 1.00 55.00 293 GLY A CA 1
ATOM 2335 C C . GLY A 1 293 ? -6.490 8.611 -15.128 1.00 55.00 293 GLY A C 1
ATOM 2336 O O . GLY A 1 293 ? -6.115 8.880 -16.259 1.00 55.00 293 GLY A O 1
ATOM 2337 N N . GLY A 1 294 ? -7.206 7.509 -14.891 1.00 53.09 294 GLY A N 1
ATOM 2338 C CA . GLY A 1 294 ? -8.048 6.893 -15.930 1.00 53.09 294 GLY A CA 1
ATOM 2339 C C . GLY A 1 294 ? -7.357 6.381 -17.207 1.00 53.09 294 GLY A C 1
ATOM 2340 O O . GLY A 1 294 ? -7.522 6.949 -18.290 1.00 53.09 294 GLY A O 1
ATOM 2341 N N . LYS A 1 295 ? -6.758 5.191 -17.115 1.00 52.06 295 LYS A N 1
ATOM 2342 C CA . LY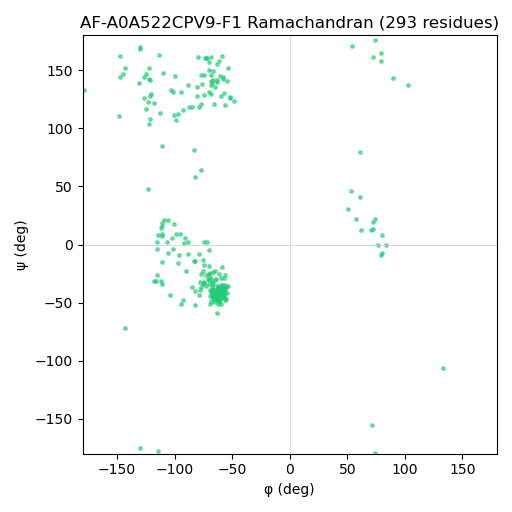S A 1 295 ? -7.012 4.176 -18.151 1.00 52.06 295 LYS A CA 1
ATOM 2343 C C . LYS A 1 295 ? -8.301 3.415 -17.853 1.00 52.06 295 LYS A C 1
ATOM 2345 O O . LYS A 1 295 ? -8.668 3.291 -16.659 1.00 52.06 295 LYS A O 1
#